Protein AF-A0A1H2G6F0-F1 (afdb_monomer)

Structure (mmCIF, N/CA/C/O backbone):
data_AF-A0A1H2G6F0-F1
#
_entry.id   AF-A0A1H2G6F0-F1
#
loop_
_atom_site.group_PDB
_atom_site.id
_atom_site.type_symbol
_atom_site.label_atom_id
_atom_site.label_alt_id
_atom_site.label_comp_id
_atom_site.label_asym_id
_atom_site.label_entity_id
_atom_site.label_seq_id
_atom_site.pdbx_PDB_ins_code
_atom_site.Cartn_x
_atom_site.Cartn_y
_atom_site.Cartn_z
_atom_site.occupancy
_atom_site.B_iso_or_equiv
_atom_site.auth_seq_id
_atom_site.auth_comp_id
_atom_site.auth_asym_id
_atom_site.auth_atom_id
_atom_site.pdbx_PDB_model_num
ATOM 1 N N . MET A 1 1 ? 25.121 11.608 18.431 1.00 35.06 1 MET A N 1
ATOM 2 C CA . MET A 1 1 ? 23.995 10.653 18.535 1.00 35.06 1 MET A CA 1
ATOM 3 C C . MET A 1 1 ? 23.818 9.999 17.176 1.00 35.06 1 MET A C 1
ATOM 5 O O . MET A 1 1 ? 23.494 10.704 16.233 1.00 35.06 1 MET A O 1
ATOM 9 N N . GLN A 1 2 ? 24.110 8.703 17.041 1.00 27.19 2 GLN A N 1
ATOM 10 C CA . GLN A 1 2 ? 23.873 7.972 15.791 1.00 27.19 2 GLN A CA 1
ATOM 11 C C . GLN A 1 2 ? 22.362 7.845 15.569 1.00 27.19 2 GLN A C 1
ATOM 13 O O . GLN A 1 2 ? 21.655 7.335 16.440 1.00 27.19 2 GLN A O 1
ATOM 18 N N . ALA A 1 3 ? 21.865 8.319 14.425 1.00 31.25 3 ALA A N 1
ATOM 19 C CA . ALA A 1 3 ? 20.511 8.020 13.985 1.00 31.25 3 ALA A CA 1
ATOM 20 C C . ALA A 1 3 ? 20.411 6.499 13.808 1.00 31.25 3 ALA A C 1
ATOM 22 O O . ALA A 1 3 ? 21.069 5.921 12.946 1.00 31.25 3 ALA A O 1
ATOM 23 N N . ARG A 1 4 ? 19.646 5.829 14.676 1.00 31.28 4 ARG A N 1
ATOM 24 C CA . ARG A 1 4 ? 19.322 4.414 14.494 1.00 31.28 4 ARG A CA 1
ATOM 25 C C . ARG A 1 4 ? 18.505 4.302 13.215 1.00 31.28 4 ARG A C 1
ATOM 27 O O . ARG A 1 4 ? 17.355 4.731 13.183 1.00 31.28 4 ARG A O 1
ATOM 34 N N . SER A 1 5 ? 19.099 3.724 12.180 1.00 39.59 5 SER A N 1
ATOM 35 C CA . SER A 1 5 ? 18.383 3.332 10.977 1.00 39.59 5 SER A CA 1
ATOM 36 C C . SER A 1 5 ? 17.391 2.217 11.337 1.00 39.59 5 SER A C 1
ATOM 38 O O . SER A 1 5 ? 17.772 1.053 11.428 1.00 39.59 5 SER A O 1
ATOM 40 N N . ILE A 1 6 ? 16.128 2.562 11.602 1.00 47.69 6 ILE A N 1
ATOM 41 C CA . ILE A 1 6 ? 15.052 1.587 11.830 1.00 47.69 6 ILE A CA 1
ATOM 42 C C . ILE A 1 6 ? 14.621 1.010 10.475 1.00 47.69 6 ILE A C 1
ATOM 44 O O . ILE A 1 6 ? 13.822 1.622 9.774 1.00 47.69 6 ILE A O 1
ATOM 48 N N . ASN A 1 7 ? 15.150 -0.158 10.101 1.00 63.41 7 ASN A N 1
ATOM 49 C CA . ASN A 1 7 ? 14.624 -0.935 8.973 1.00 63.41 7 ASN A CA 1
ATOM 50 C C . ASN A 1 7 ? 13.114 -1.162 9.173 1.00 63.41 7 ASN A C 1
ATOM 52 O O . ASN A 1 7 ? 12.700 -1.686 10.209 1.00 63.41 7 ASN A O 1
ATOM 56 N N . ILE A 1 8 ? 12.287 -0.771 8.201 1.00 73.62 8 ILE A N 1
ATOM 57 C CA . ILE A 1 8 ? 10.839 -1.006 8.262 1.00 73.62 8 ILE A CA 1
ATOM 58 C C . ILE A 1 8 ? 10.556 -2.468 7.898 1.00 73.62 8 ILE A C 1
ATOM 60 O O . ILE A 1 8 ? 10.416 -2.808 6.733 1.00 73.62 8 ILE A O 1
ATOM 64 N N . GLU A 1 9 ? 10.454 -3.357 8.880 1.00 88.25 9 GLU A N 1
ATOM 65 C CA . GLU A 1 9 ? 10.063 -4.752 8.633 1.00 88.25 9 GLU A CA 1
ATOM 66 C C . GLU A 1 9 ? 8.549 -4.874 8.412 1.00 88.25 9 GLU A C 1
ATOM 68 O O . GLU A 1 9 ? 7.756 -4.271 9.134 1.00 88.25 9 GLU A O 1
ATOM 73 N N . THR A 1 10 ? 8.128 -5.692 7.447 1.00 91.50 10 THR A N 1
ATOM 74 C CA . THR A 1 10 ? 6.713 -5.948 7.123 1.00 91.50 10 THR A CA 1
ATOM 75 C C . THR A 1 10 ? 6.392 -7.439 7.151 1.00 91.50 10 THR A C 1
ATOM 77 O O . THR A 1 10 ? 7.281 -8.282 7.032 1.00 91.50 10 THR A O 1
ATOM 80 N N . ILE A 1 11 ? 5.113 -7.766 7.357 1.00 94.12 11 ILE A N 1
ATOM 81 C CA . ILE A 1 11 ? 4.584 -9.132 7.357 1.00 94.12 11 ILE A CA 1
ATOM 82 C C . ILE A 1 11 ? 3.406 -9.212 6.365 1.00 94.12 11 ILE A C 1
ATOM 84 O O . ILE A 1 11 ? 2.379 -8.564 6.614 1.00 94.12 11 ILE A O 1
ATOM 88 N N . PRO A 1 12 ? 3.517 -10.007 5.279 1.00 94.19 12 PRO A N 1
ATOM 89 C CA . PRO A 1 12 ? 4.744 -10.653 4.786 1.00 94.19 12 PRO A CA 1
ATOM 90 C C . PRO A 1 12 ? 5.818 -9.614 4.397 1.00 94.19 12 PRO A C 1
ATOM 92 O O . PRO A 1 12 ? 5.503 -8.419 4.358 1.00 94.19 12 PRO A O 1
ATOM 95 N N . PRO A 1 13 ? 7.070 -10.038 4.126 1.00 90.25 13 PRO A N 1
ATOM 96 C CA . PRO A 1 13 ? 8.124 -9.139 3.667 1.00 90.25 13 PRO A CA 1
ATOM 97 C C . PRO A 1 13 ? 7.675 -8.267 2.491 1.00 90.25 13 PRO A C 1
ATOM 99 O O . PRO A 1 13 ? 6.971 -8.722 1.588 1.00 90.25 13 PRO A O 1
ATOM 102 N N . PHE A 1 14 ? 8.107 -7.006 2.484 1.00 86.88 14 PHE A N 1
ATOM 103 C CA . PHE A 1 14 ? 7.670 -5.988 1.5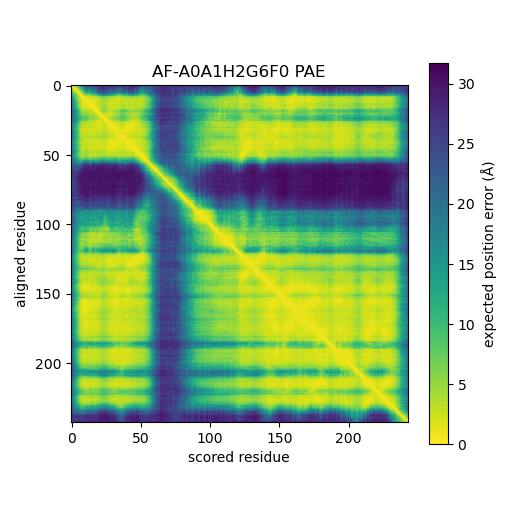25 1.00 86.88 14 PHE A CA 1
ATOM 104 C C . PHE A 1 14 ? 7.839 -6.450 0.072 1.00 86.88 14 PHE A C 1
ATOM 106 O O . PHE A 1 14 ? 6.943 -6.276 -0.751 1.00 86.88 14 PHE A O 1
ATOM 113 N N . THR A 1 15 ? 8.960 -7.105 -0.225 1.00 83.56 15 THR A N 1
ATOM 114 C CA . THR A 1 15 ? 9.312 -7.624 -1.552 1.00 83.56 15 THR A CA 1
ATOM 115 C C . THR A 1 15 ? 8.381 -8.737 -2.045 1.00 83.56 15 THR A C 1
ATOM 117 O O . THR A 1 15 ? 8.193 -8.900 -3.257 1.00 83.56 15 THR A O 1
ATOM 120 N N . GLU A 1 16 ? 7.743 -9.460 -1.126 1.00 86.88 16 GLU A N 1
ATOM 121 C CA . GLU A 1 16 ? 6.757 -10.506 -1.409 1.00 86.88 16 GLU A CA 1
ATOM 122 C C . GLU A 1 16 ? 5.328 -9.960 -1.468 1.00 86.88 16 GLU A C 1
ATOM 124 O O . GLU A 1 16 ? 4.521 -10.436 -2.263 1.00 86.88 16 GLU A O 1
ATOM 129 N N . ALA A 1 17 ? 5.024 -8.952 -0.647 1.00 89.19 17 ALA A N 1
ATOM 130 C CA . ALA A 1 17 ? 3.687 -8.380 -0.504 1.00 89.19 17 ALA A CA 1
ATOM 131 C C . ALA A 1 17 ? 3.205 -7.621 -1.746 1.00 89.19 17 ALA A C 1
ATOM 133 O O . ALA A 1 17 ? 2.004 -7.457 -1.965 1.00 89.19 17 ALA A O 1
ATOM 134 N N . LEU A 1 18 ? 4.144 -7.092 -2.526 1.00 85.12 18 LEU A N 1
ATOM 135 C CA . LEU A 1 18 ? 3.834 -6.181 -3.611 1.00 85.12 18 LEU A CA 1
ATOM 136 C C . LEU A 1 18 ? 3.254 -6.898 -4.849 1.00 85.12 18 LEU A C 1
ATOM 138 O O . LEU A 1 18 ? 3.706 -7.987 -5.222 1.00 85.12 18 LEU A O 1
ATOM 142 N N . PRO A 1 19 ? 2.273 -6.278 -5.529 1.00 83.00 19 PRO A N 1
ATOM 143 C CA . PRO A 1 19 ? 1.488 -6.931 -6.567 1.00 83.00 19 PRO A CA 1
ATOM 144 C C . PRO A 1 19 ? 2.159 -6.799 -7.939 1.00 83.00 19 PRO A C 1
ATOM 146 O O . PRO A 1 19 ? 1.723 -6.003 -8.764 1.00 83.00 19 PRO A O 1
ATOM 149 N N . TRP A 1 20 ? 3.231 -7.543 -8.189 1.00 85.50 20 TRP A N 1
ATOM 150 C CA . TRP A 1 20 ? 4.026 -7.413 -9.415 1.00 85.50 20 TRP A CA 1
ATOM 151 C C . TRP A 1 20 ? 3.743 -8.497 -10.459 1.00 85.50 20 TRP A C 1
ATOM 153 O O . TRP A 1 20 ? 3.404 -9.627 -10.110 1.00 85.50 20 TRP A O 1
ATOM 163 N N . ALA A 1 21 ? 3.982 -8.173 -11.730 1.00 86.75 21 ALA A N 1
ATOM 164 C CA . ALA A 1 21 ? 4.051 -9.128 -12.832 1.00 86.75 21 ALA A CA 1
ATOM 165 C C . ALA A 1 21 ? 5.199 -8.807 -13.795 1.00 86.75 21 ALA A C 1
ATOM 167 O O . ALA A 1 21 ? 5.512 -7.638 -14.038 1.00 86.75 21 ALA A O 1
ATOM 168 N N . ASP A 1 22 ? 5.788 -9.862 -14.357 1.00 84.88 22 ASP A N 1
ATOM 169 C CA . ASP A 1 22 ? 6.771 -9.762 -15.432 1.00 84.88 22 ASP A CA 1
ATOM 170 C C . ASP A 1 22 ? 6.099 -9.419 -16.757 1.00 84.88 22 ASP A C 1
ATOM 172 O O . ASP A 1 22 ? 5.075 -9.998 -17.122 1.00 84.88 22 ASP A O 1
ATOM 176 N N . THR A 1 23 ? 6.703 -8.490 -17.493 1.00 80.12 23 THR A N 1
ATOM 177 C CA . THR A 1 23 ? 6.317 -8.143 -18.862 1.00 80.12 23 THR A CA 1
ATOM 178 C C . THR A 1 23 ? 7.556 -7.873 -19.708 1.00 80.12 23 THR A C 1
ATOM 180 O O . THR A 1 23 ? 8.633 -7.621 -19.171 1.00 80.12 23 THR A O 1
ATOM 183 N N . GLU A 1 24 ? 7.403 -7.853 -21.033 1.00 76.44 24 GLU A N 1
ATOM 184 C CA . GLU A 1 24 ? 8.487 -7.486 -21.961 1.00 76.44 24 GLU A CA 1
ATOM 185 C C . GLU A 1 24 ? 9.050 -6.072 -21.698 1.00 76.44 24 GLU A C 1
ATOM 187 O O . GLU A 1 24 ? 10.209 -5.794 -21.986 1.00 76.44 24 GLU A O 1
ATOM 192 N N . GLU A 1 25 ? 8.250 -5.184 -21.099 1.00 75.31 25 GLU A N 1
ATOM 193 C CA . GLU A 1 25 ? 8.611 -3.791 -20.785 1.00 75.31 25 GLU A CA 1
ATOM 194 C C . GLU A 1 25 ? 9.221 -3.618 -19.372 1.00 75.31 25 GLU A C 1
ATOM 196 O O . GLU A 1 25 ? 9.535 -2.493 -18.946 1.00 75.31 25 GLU A O 1
ATOM 201 N N . GLY A 1 26 ? 9.374 -4.727 -18.637 1.00 80.69 26 GLY A N 1
ATOM 202 C CA . GLY A 1 26 ? 9.866 -4.799 -17.262 1.00 80.69 26 GLY A CA 1
ATOM 203 C C . GLY A 1 26 ? 8.790 -5.220 -16.256 1.00 80.69 26 GLY A C 1
ATOM 204 O O . GLY A 1 26 ? 7.838 -5.929 -16.585 1.00 80.69 26 GLY A O 1
ATOM 205 N N . VAL A 1 27 ? 8.935 -4.775 -15.007 1.00 86.75 27 VAL A N 1
ATOM 206 C CA . VAL A 1 27 ? 8.033 -5.138 -13.904 1.00 86.75 27 VAL A CA 1
ATOM 207 C C . VAL A 1 27 ? 6.828 -4.195 -13.868 1.00 86.75 27 VAL A C 1
ATOM 209 O O . VAL A 1 27 ? 6.996 -2.979 -13.739 1.00 86.75 27 VAL A O 1
ATOM 212 N N . LYS A 1 28 ? 5.610 -4.746 -13.951 1.00 92.81 28 LYS A N 1
ATOM 213 C CA . LYS A 1 28 ? 4.349 -3.989 -13.852 1.00 92.81 28 LYS A CA 1
ATOM 214 C C . LYS A 1 28 ? 3.594 -4.259 -12.558 1.00 92.81 28 LYS A C 1
ATOM 216 O O . LYS A 1 28 ? 3.703 -5.336 -11.977 1.00 92.81 28 LYS A O 1
ATOM 221 N N . THR A 1 29 ? 2.777 -3.297 -12.135 1.00 93.12 29 THR A N 1
ATOM 222 C CA . THR A 1 29 ? 1.771 -3.505 -11.086 1.00 93.12 29 THR A CA 1
ATOM 223 C C . THR A 1 29 ? 0.562 -4.274 -11.611 1.00 93.12 29 THR A C 1
ATOM 225 O O . THR A 1 29 ? -0.008 -3.931 -12.644 1.00 93.12 29 THR A O 1
ATOM 228 N N . LEU A 1 30 ? 0.111 -5.277 -10.863 1.00 92.81 30 LEU A N 1
ATOM 229 C CA . LEU A 1 30 ? -1.149 -5.989 -11.088 1.00 92.81 30 LEU A CA 1
ATOM 230 C C . LEU A 1 30 ? -2.353 -5.209 -10.553 1.00 92.81 30 LEU A C 1
ATOM 232 O O . LEU A 1 30 ? -3.425 -5.235 -11.148 1.00 92.81 30 LEU A O 1
ATOM 236 N N . TYR A 1 31 ? -2.168 -4.505 -9.436 1.00 94.06 31 TYR A N 1
ATOM 237 C CA . TYR A 1 31 ? -3.217 -3.771 -8.734 1.00 94.06 31 TYR A CA 1
ATOM 238 C C . TYR A 1 31 ? -2.753 -2.355 -8.415 1.00 94.06 31 TYR A C 1
ATOM 240 O O . TYR A 1 31 ? -1.554 -2.109 -8.256 1.00 94.06 31 TYR A O 1
ATOM 248 N N . SER A 1 32 ? -3.709 -1.438 -8.268 1.00 94.94 32 SER A N 1
ATOM 249 C CA . SER A 1 32 ? -3.415 -0.123 -7.709 1.00 94.94 32 SER A CA 1
ATOM 250 C C . SER A 1 32 ? -3.021 -0.286 -6.245 1.00 94.94 32 SER A C 1
ATOM 252 O O . SER A 1 32 ? -3.715 -0.985 -5.508 1.00 94.94 32 SER A O 1
ATOM 254 N N . PHE A 1 33 ? -1.941 0.351 -5.796 1.00 95.25 33 PHE A N 1
ATOM 255 C CA . PHE A 1 33 ? -1.514 0.277 -4.396 1.00 95.25 33 PHE A CA 1
ATOM 256 C C . PHE A 1 33 ? -1.114 1.638 -3.833 1.00 95.25 33 PHE A C 1
ATOM 258 O O . PHE A 1 33 ? -0.729 2.551 -4.562 1.00 95.25 33 PHE A O 1
ATOM 265 N N . ALA A 1 34 ? -1.247 1.795 -2.522 1.00 94.69 34 ALA A N 1
ATOM 266 C CA . ALA A 1 34 ? -0.974 3.038 -1.823 1.00 94.69 34 ALA A CA 1
ATOM 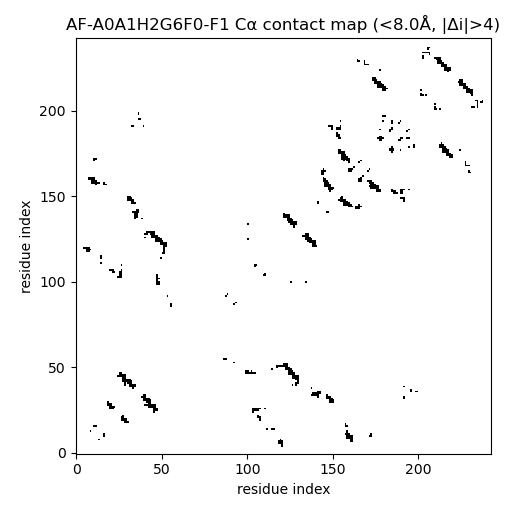267 C C . ALA A 1 34 ? 0.521 3.209 -1.540 1.00 94.69 34 ALA A C 1
ATOM 269 O O . ALA A 1 34 ? 1.147 2.335 -0.940 1.00 94.69 34 ALA A O 1
ATOM 270 N N . LEU A 1 35 ? 1.067 4.372 -1.897 1.00 91.25 35 LEU A N 1
ATOM 271 C CA . LEU A 1 35 ? 2.386 4.813 -1.434 1.00 91.25 35 LEU A CA 1
ATOM 272 C C . LEU A 1 35 ? 2.265 5.614 -0.144 1.00 91.25 35 LEU A C 1
ATOM 274 O O . LEU A 1 35 ? 3.054 5.452 0.786 1.00 91.25 35 LEU A O 1
ATOM 278 N N . SER A 1 36 ? 1.240 6.457 -0.077 1.00 90.56 36 SER A N 1
ATOM 279 C CA . SER A 1 36 ? 0.912 7.297 1.066 1.00 90.56 36 SER A CA 1
ATOM 280 C C . SER A 1 36 ? -0.606 7.433 1.186 1.00 90.56 36 SER A C 1
ATOM 282 O O . SER A 1 36 ? -1.358 6.857 0.400 1.00 90.56 36 SER A O 1
ATOM 284 N N . SER A 1 37 ? -1.071 8.235 2.145 1.00 88.56 37 SER A N 1
ATOM 285 C CA . SER A 1 37 ? -2.489 8.585 2.248 1.00 88.56 37 SER A CA 1
ATOM 286 C C . SER A 1 37 ? -2.980 9.511 1.133 1.00 88.56 37 SER A C 1
ATOM 288 O O . SER A 1 37 ? -4.170 9.784 1.063 1.00 88.56 37 SER A O 1
ATOM 290 N N . THR A 1 38 ? -2.095 10.030 0.281 1.00 89.19 38 THR A N 1
ATOM 291 C CA . THR A 1 38 ? -2.422 10.983 -0.794 1.00 89.19 38 THR A CA 1
ATOM 292 C C . THR A 1 38 ? -1.988 10.500 -2.175 1.00 89.19 38 THR A C 1
ATOM 294 O O . THR A 1 38 ? -2.360 11.105 -3.179 1.00 89.19 38 THR A O 1
ATOM 297 N N . ARG A 1 39 ? -1.184 9.434 -2.246 1.00 92.50 39 ARG A N 1
ATOM 298 C CA . ARG A 1 39 ? -0.573 8.938 -3.480 1.00 92.50 39 ARG A CA 1
ATOM 299 C C . ARG A 1 39 ? -0.779 7.442 -3.639 1.00 92.50 39 ARG A C 1
ATOM 301 O O . ARG A 1 39 ? -0.529 6.661 -2.720 1.00 92.50 39 ARG A O 1
ATOM 308 N N . THR A 1 40 ? -1.161 7.056 -4.848 1.00 94.00 40 THR A N 1
ATOM 309 C CA . THR A 1 40 ? -1.323 5.670 -5.281 1.00 94.00 40 THR A CA 1
ATOM 310 C C . THR A 1 40 ? -0.499 5.431 -6.542 1.00 94.00 40 THR A C 1
ATOM 312 O O . THR A 1 40 ? -0.339 6.333 -7.362 1.00 94.00 40 THR A O 1
ATOM 315 N N . VAL A 1 41 ? 0.028 4.217 -6.697 1.00 94.12 41 VAL A N 1
ATOM 316 C CA . VAL A 1 41 ? 0.526 3.719 -7.983 1.00 94.12 41 VAL A CA 1
ATOM 317 C C . VAL A 1 41 ? -0.643 3.025 -8.674 1.00 94.12 41 VAL A C 1
ATOM 319 O O . VAL A 1 41 ? -1.165 2.067 -8.102 1.00 94.12 41 VAL A O 1
ATOM 322 N N . PRO A 1 42 ? -1.072 3.463 -9.869 1.00 95.19 42 PRO A N 1
ATOM 323 C CA . PRO A 1 42 ? -2.139 2.797 -10.613 1.00 95.19 42 PRO A CA 1
ATOM 324 C C . PRO A 1 42 ? -1.769 1.367 -11.028 1.00 95.19 42 PRO A C 1
ATOM 326 O O . PRO A 1 42 ? -0.594 1.069 -11.266 1.00 95.19 42 PRO A O 1
ATOM 329 N N . ALA A 1 43 ? -2.765 0.493 -11.186 1.00 94.62 43 ALA A N 1
ATOM 330 C CA . ALA A 1 43 ? -2.590 -0.803 -11.844 1.00 94.62 43 ALA A CA 1
ATOM 331 C C . ALA A 1 43 ? -2.013 -0.639 -13.266 1.00 94.62 43 ALA A C 1
ATOM 333 O O . ALA A 1 43 ? -2.335 0.320 -13.966 1.00 94.62 43 ALA A O 1
ATOM 334 N N . GLY A 1 44 ? -1.158 -1.567 -13.697 1.00 94.31 44 GLY A N 1
ATOM 335 C CA . GLY A 1 44 ? -0.477 -1.535 -14.994 1.00 94.31 44 GLY A CA 1
ATOM 336 C C . GLY A 1 44 ? 0.711 -0.570 -15.086 1.00 94.31 44 GLY A C 1
ATOM 337 O O . GLY A 1 44 ? 1.311 -0.457 -16.155 1.00 94.31 44 GLY A O 1
ATOM 338 N N . SER A 1 45 ? 1.066 0.122 -14.001 1.00 94.25 45 SER A N 1
ATOM 339 C CA . SER A 1 45 ? 2.238 1.002 -13.962 1.00 94.25 45 SER A CA 1
ATOM 340 C C . SER A 1 45 ? 3.524 0.198 -14.091 1.00 94.25 45 SER A C 1
ATOM 342 O O . SER A 1 45 ? 3.653 -0.859 -13.476 1.00 94.25 45 SER A O 1
ATOM 344 N N . ILE A 1 46 ? 4.497 0.723 -14.832 1.00 91.12 46 ILE A N 1
ATOM 345 C CA . ILE A 1 46 ? 5.827 0.120 -14.947 1.00 91.12 46 ILE A CA 1
ATOM 346 C C . ILE A 1 46 ? 6.722 0.676 -13.845 1.00 91.12 46 ILE A C 1
ATOM 348 O O . ILE A 1 46 ? 6.929 1.889 -13.770 1.00 91.12 46 ILE A O 1
ATOM 352 N N . VAL A 1 47 ? 7.276 -0.198 -13.008 1.00 88.94 47 VAL A N 1
ATOM 353 C CA . VAL A 1 47 ? 8.181 0.193 -11.923 1.00 88.94 47 VAL A CA 1
ATOM 354 C C . VAL A 1 47 ? 9.629 0.102 -12.384 1.00 88.94 47 VAL A C 1
ATOM 356 O O . VAL A 1 47 ? 10.071 -0.916 -12.916 1.00 88.94 47 VAL A O 1
ATOM 359 N N . ARG A 1 48 ? 10.371 1.196 -12.191 1.00 85.38 48 ARG A N 1
ATOM 360 C CA . ARG A 1 48 ? 11.761 1.336 -12.640 1.00 85.38 48 ARG A CA 1
ATOM 361 C C . ARG A 1 48 ? 12.754 1.075 -11.536 1.00 85.38 48 ARG A C 1
ATOM 363 O O . ARG A 1 48 ? 13.735 0.391 -11.770 1.00 85.38 48 ARG A O 1
ATOM 370 N N . ILE A 1 49 ? 12.527 1.597 -10.340 1.00 82.75 49 ILE A N 1
ATOM 371 C CA . ILE A 1 49 ? 13.445 1.398 -9.222 1.00 82.75 49 ILE A CA 1
ATOM 372 C C . ILE A 1 49 ? 12.728 1.695 -7.906 1.00 82.75 49 ILE A C 1
ATOM 374 O O . ILE A 1 49 ? 11.826 2.535 -7.865 1.00 82.75 49 ILE A O 1
ATOM 378 N N . PHE A 1 50 ? 13.169 1.051 -6.830 1.00 82.00 50 PHE A N 1
ATOM 379 C CA . PHE A 1 50 ? 13.065 1.654 -5.510 1.00 82.00 50 PHE A CA 1
ATOM 380 C C . PHE A 1 50 ? 14.447 2.051 -5.028 1.00 82.00 50 PHE A C 1
ATOM 382 O O . PHE A 1 50 ? 15.422 1.352 -5.289 1.00 82.00 50 PHE A O 1
ATOM 389 N N . TYR A 1 51 ? 14.531 3.166 -4.326 1.00 79.50 51 TYR A N 1
ATOM 390 C CA . TYR A 1 51 ? 15.795 3.671 -3.825 1.00 79.50 51 TYR A CA 1
ATOM 391 C C . TYR A 1 51 ? 15.570 4.463 -2.545 1.00 79.50 51 TYR A C 1
ATOM 393 O O . TYR A 1 51 ? 14.476 4.957 -2.284 1.00 79.50 51 TYR A O 1
ATOM 401 N N . VAL A 1 52 ? 16.623 4.598 -1.751 1.00 75.75 52 VAL A N 1
ATOM 402 C CA . VAL A 1 52 ? 16.678 5.593 -0.680 1.00 75.75 52 VAL A CA 1
ATOM 403 C C . VAL A 1 52 ? 17.377 6.805 -1.253 1.00 75.75 52 VAL A C 1
ATOM 405 O O . VAL A 1 52 ? 18.412 6.661 -1.909 1.00 75.75 52 VAL A O 1
ATOM 408 N N . LYS A 1 53 ? 16.823 7.999 -1.033 1.00 69.62 53 LYS A N 1
ATOM 409 C CA . LYS A 1 53 ? 17.483 9.216 -1.498 1.00 69.62 53 LYS A CA 1
ATOM 410 C C . LYS A 1 53 ? 18.873 9.289 -0.847 1.00 69.62 53 LYS A C 1
ATOM 412 O O . LYS A 1 53 ? 18.945 9.287 0.383 1.00 69.62 53 LYS A O 1
ATOM 417 N N . PRO A 1 54 ? 19.967 9.344 -1.629 1.00 61.69 54 PRO A N 1
ATOM 418 C CA . PRO A 1 54 ? 21.290 9.447 -1.045 1.00 61.69 54 PRO A CA 1
ATOM 419 C C . PRO A 1 54 ? 21.359 10.733 -0.224 1.00 61.69 54 PRO A C 1
ATOM 421 O O . PRO A 1 54 ? 21.096 11.825 -0.731 1.00 61.69 54 PRO A O 1
ATOM 424 N N . VAL A 1 55 ? 21.680 10.593 1.061 1.00 57.59 55 VAL A N 1
ATOM 425 C CA . VAL A 1 55 ? 22.126 11.719 1.874 1.00 57.59 55 VAL A CA 1
ATOM 426 C C . VAL A 1 55 ? 23.603 11.865 1.541 1.00 57.59 55 VAL A C 1
ATOM 428 O O . VAL A 1 55 ? 24.357 10.929 1.811 1.00 57.59 55 VAL A O 1
ATOM 431 N N . PRO A 1 56 ? 24.033 12.956 0.895 1.00 52.72 56 PRO A N 1
ATOM 432 C CA . PRO A 1 56 ? 25.444 13.126 0.606 1.00 52.72 56 PRO A CA 1
ATOM 433 C C . PRO A 1 56 ? 26.211 13.125 1.922 1.00 52.72 56 PRO A C 1
ATOM 435 O O . PRO A 1 56 ? 25.940 13.909 2.833 1.00 52.72 56 PRO A O 1
ATOM 438 N N . THR A 1 57 ? 27.147 12.189 2.014 1.00 46.88 57 THR A N 1
ATOM 439 C CA . THR A 1 57 ? 28.187 12.169 3.032 1.00 46.88 57 THR A CA 1
ATOM 440 C C . THR A 1 57 ? 28.871 13.527 2.992 1.00 46.88 57 THR A C 1
ATOM 442 O O . THR A 1 57 ? 29.188 13.993 1.898 1.00 46.88 57 THR A O 1
ATOM 445 N N . GLU A 1 58 ? 29.019 14.171 4.153 1.00 42.53 58 GLU A N 1
ATOM 446 C CA . GLU A 1 58 ? 29.602 15.506 4.315 1.00 42.53 58 GLU A CA 1
ATOM 447 C C . GLU A 1 58 ? 30.674 15.779 3.253 1.00 42.53 58 GLU A C 1
ATOM 449 O O . GLU A 1 58 ? 31.742 15.162 3.250 1.00 42.53 58 GLU A O 1
ATOM 454 N N . ALA A 1 59 ? 30.376 16.687 2.317 1.00 38.94 59 ALA A N 1
ATOM 455 C CA . ALA A 1 59 ? 31.413 17.241 1.465 1.00 38.94 59 ALA A CA 1
ATOM 456 C C . ALA A 1 59 ? 32.513 17.769 2.399 1.00 38.94 59 ALA A C 1
ATOM 458 O O . ALA A 1 59 ? 32.168 18.397 3.405 1.00 38.94 59 ALA A O 1
ATOM 459 N N . PRO A 1 60 ? 33.810 17.530 2.127 1.00 35.28 60 PRO A N 1
ATOM 460 C CA . PRO A 1 60 ? 34.862 18.080 2.961 1.00 35.28 60 PRO A CA 1
ATOM 461 C C . PRO A 1 60 ? 34.699 19.596 2.957 1.00 35.28 60 PRO A C 1
ATOM 463 O O . PRO A 1 60 ? 34.969 20.265 1.956 1.00 35.28 60 PRO A O 1
ATOM 466 N N . VAL A 1 61 ? 34.205 20.136 4.072 1.00 37.16 61 VAL A N 1
ATOM 467 C CA . VAL A 1 61 ? 34.186 21.569 4.315 1.00 37.16 61 VAL A CA 1
ATOM 468 C C . VAL A 1 61 ? 35.643 21.990 4.211 1.00 37.16 61 VAL A C 1
ATOM 470 O O . VAL A 1 61 ? 36.468 21.626 5.047 1.00 37.16 61 VAL A O 1
ATOM 473 N N . ARG A 1 62 ? 35.997 22.715 3.147 1.00 38.19 62 ARG A N 1
ATOM 474 C CA . ARG A 1 62 ? 37.262 23.444 3.103 1.00 38.19 62 ARG A CA 1
ATOM 475 C C . ARG A 1 62 ? 37.165 24.519 4.178 1.00 38.19 62 ARG A C 1
ATOM 477 O O . ARG A 1 62 ? 36.662 25.608 3.922 1.00 38.19 62 ARG A O 1
ATOM 484 N N . ILE A 1 63 ? 37.600 24.188 5.391 1.00 34.53 63 ILE A N 1
ATOM 485 C CA . ILE A 1 63 ? 37.754 25.141 6.486 1.00 34.53 63 ILE A CA 1
ATOM 486 C C . ILE A 1 63 ? 38.963 26.016 6.135 1.00 34.53 63 ILE A C 1
ATOM 488 O O . ILE A 1 63 ? 40.095 25.738 6.515 1.00 34.53 63 ILE A O 1
ATOM 492 N N . MET A 1 64 ? 38.726 27.055 5.338 1.00 37.75 64 MET A N 1
ATOM 493 C CA . MET A 1 64 ? 39.554 28.255 5.337 1.00 37.75 64 MET A CA 1
ATOM 494 C C . MET A 1 64 ? 38.770 29.323 6.094 1.00 37.75 64 MET A C 1
ATOM 496 O O . MET A 1 64 ? 37.883 29.960 5.537 1.00 37.75 64 MET A O 1
ATOM 500 N N . GLY A 1 65 ? 39.074 29.477 7.378 1.00 34.47 65 GLY A N 1
ATOM 501 C CA . GLY A 1 65 ? 38.496 30.512 8.230 1.00 34.47 65 GLY A CA 1
ATOM 502 C C . GLY A 1 65 ? 38.877 30.266 9.683 1.00 34.47 65 GLY A C 1
ATOM 503 O O . GLY A 1 65 ? 38.574 29.209 10.222 1.00 34.47 65 GLY A O 1
ATOM 504 N N . SER A 1 66 ? 39.607 31.212 10.267 1.00 43.19 66 SER A N 1
ATOM 505 C CA . SER A 1 66 ? 40.173 31.183 11.617 1.00 43.19 66 SER A CA 1
ATOM 506 C C . SER A 1 66 ? 39.126 30.966 12.718 1.00 43.19 66 SER A C 1
ATOM 508 O O . SER A 1 66 ? 37.980 31.405 12.613 1.00 43.19 66 SER A O 1
ATOM 510 N N . ASP A 1 67 ? 39.558 30.320 13.806 1.00 43.75 67 ASP A N 1
ATOM 511 C CA . ASP A 1 67 ? 38.742 29.892 14.953 1.00 43.75 67 ASP A CA 1
ATOM 512 C C . ASP A 1 67 ? 37.942 31.009 15.660 1.00 43.75 67 ASP A C 1
ATOM 514 O O . ASP A 1 67 ? 37.007 30.712 16.401 1.00 43.75 67 ASP A O 1
ATOM 518 N N . GLU A 1 68 ? 38.212 32.287 15.389 1.00 41.78 68 GLU A N 1
ATOM 519 C CA . GLU A 1 68 ? 37.508 33.422 16.008 1.00 41.78 68 GLU A CA 1
ATOM 520 C C . GLU A 1 68 ? 36.068 33.635 15.505 1.00 41.78 68 GLU A C 1
ATOM 522 O O . GLU A 1 68 ? 35.271 34.279 16.184 1.00 41.78 68 GLU A O 1
ATOM 527 N N . GLN A 1 69 ? 35.677 33.074 14.355 1.00 42.22 69 GLN A N 1
ATOM 528 C CA . GLN A 1 69 ? 34.307 33.234 13.833 1.00 42.22 69 GLN A CA 1
ATOM 529 C C . GLN A 1 69 ? 33.315 32.166 14.337 1.00 42.22 69 GLN A C 1
ATOM 531 O O . GLN A 1 69 ? 32.114 32.274 14.081 1.00 42.22 69 GLN A O 1
ATOM 536 N N . ARG A 1 70 ? 33.779 31.147 15.079 1.00 44.19 70 ARG A N 1
ATOM 537 C CA . ARG A 1 70 ? 32.938 30.022 15.542 1.00 44.19 70 ARG A CA 1
ATOM 538 C C . ARG A 1 70 ? 31.998 30.376 16.691 1.00 44.19 70 ARG A C 1
ATOM 540 O O . ARG A 1 70 ? 30.941 29.759 16.806 1.00 44.19 70 ARG A O 1
ATOM 547 N N . GLU A 1 71 ? 32.334 31.358 17.521 1.00 40.62 71 GLU A N 1
ATOM 548 C CA . GLU A 1 71 ? 31.553 31.638 18.736 1.00 40.62 71 GLU A CA 1
ATOM 549 C C . GLU A 1 71 ? 30.328 32.535 18.503 1.00 40.62 71 GLU A C 1
ATOM 551 O O . GLU A 1 71 ? 29.396 32.520 19.304 1.00 40.62 71 GLU A O 1
ATOM 556 N N . GLN A 1 72 ? 30.247 33.248 17.376 1.00 39.50 72 GLN A N 1
ATOM 557 C CA . GLN A 1 72 ? 29.113 34.145 17.101 1.00 39.50 72 GLN A CA 1
ATOM 558 C C . GLN A 1 72 ? 27.950 33.478 16.343 1.00 39.50 72 GLN A C 1
ATOM 560 O O . GLN A 1 72 ? 26.873 34.062 16.239 1.00 39.50 72 GLN A O 1
ATOM 565 N N . ALA A 1 73 ? 28.118 32.247 15.847 1.00 38.25 73 ALA A N 1
ATOM 566 C CA . ALA A 1 73 ? 27.113 31.575 15.014 1.00 38.25 73 ALA A CA 1
ATOM 567 C C . ALA A 1 73 ? 26.107 30.701 15.792 1.00 38.25 73 ALA A C 1
ATOM 569 O O . ALA A 1 73 ? 25.137 30.220 15.210 1.00 38.25 73 ALA A O 1
ATOM 570 N N . TYR A 1 74 ? 26.287 30.505 17.104 1.00 40.06 74 TYR A N 1
ATOM 571 C CA . TYR A 1 74 ? 25.440 29.597 17.895 1.00 40.06 74 TYR A CA 1
ATOM 572 C C . TYR A 1 74 ? 24.116 30.192 18.386 1.00 40.06 74 TYR A C 1
ATOM 574 O O . TYR A 1 74 ? 23.363 29.520 19.089 1.00 40.06 74 TYR A O 1
ATOM 582 N N . THR A 1 75 ? 23.769 31.414 17.977 1.00 40.22 75 THR A N 1
ATOM 583 C CA . THR A 1 75 ? 22.482 32.009 18.350 1.00 40.22 75 THR A CA 1
ATOM 584 C C . THR A 1 75 ? 21.675 32.357 17.100 1.00 40.22 75 THR A C 1
ATOM 586 O O . THR A 1 75 ? 22.020 33.289 16.382 1.00 40.22 75 THR A O 1
ATOM 589 N N . ARG A 1 76 ? 20.535 31.662 16.932 1.00 37.62 76 ARG A N 1
ATOM 590 C CA . ARG A 1 76 ? 19.409 31.907 15.996 1.00 37.62 76 ARG A CA 1
ATOM 591 C C . ARG A 1 76 ? 19.481 31.211 14.624 1.00 37.62 76 ARG A C 1
ATOM 593 O O . ARG A 1 76 ? 19.906 31.792 13.635 1.00 37.62 76 ARG A O 1
ATOM 600 N N . SER A 1 77 ? 18.899 30.015 14.524 1.00 30.48 77 SER A N 1
ATOM 601 C CA . SER A 1 77 ? 17.730 29.755 13.654 1.00 30.48 77 SER A CA 1
ATOM 602 C C . SER A 1 77 ? 17.385 28.262 13.608 1.00 30.48 77 SER A C 1
ATOM 604 O O . SER A 1 77 ? 18.158 27.423 13.162 1.00 30.48 77 SER A O 1
ATOM 606 N N . SER A 1 78 ? 16.175 27.936 14.054 1.00 38.78 78 SER A N 1
ATOM 607 C CA . SER A 1 78 ? 15.464 26.685 13.791 1.00 38.78 78 SER A CA 1
ATOM 608 C C . SER A 1 78 ? 14.855 26.730 12.384 1.00 38.78 78 SER A C 1
ATOM 610 O O . SER A 1 78 ? 13.644 26.826 12.204 1.00 38.78 78 SER A O 1
ATOM 612 N N . GLY A 1 79 ? 15.714 26.710 11.368 1.00 32.22 79 GLY A N 1
ATOM 613 C CA . GLY A 1 79 ? 15.331 26.580 9.966 1.00 32.22 79 GLY A CA 1
ATOM 614 C C . GLY A 1 79 ? 16.219 25.542 9.296 1.00 32.22 79 GLY A C 1
ATOM 615 O O . GLY A 1 79 ? 17.407 25.464 9.600 1.00 32.22 79 GLY A O 1
ATOM 616 N N . LEU A 1 80 ? 15.646 24.733 8.398 1.00 33.28 80 LEU A N 1
ATOM 617 C CA . LEU A 1 80 ? 16.424 23.895 7.480 1.00 33.28 80 LEU A CA 1
ATOM 618 C C . LEU A 1 80 ? 17.577 24.732 6.889 1.00 33.28 80 LEU A C 1
ATOM 620 O O . LEU A 1 80 ? 17.316 25.860 6.454 1.00 33.28 80 LEU A O 1
ATOM 624 N N . PRO A 1 81 ? 18.824 24.221 6.860 1.00 34.19 81 PRO A N 1
ATOM 625 C CA . PRO A 1 81 ? 19.942 24.945 6.273 1.00 34.19 81 PRO A CA 1
ATOM 626 C C . PRO A 1 81 ? 19.585 25.387 4.852 1.00 34.19 81 PRO A C 1
ATOM 628 O O . PRO A 1 81 ? 19.048 24.595 4.070 1.00 34.19 81 PRO A O 1
ATOM 631 N N . LYS A 1 82 ? 19.910 26.640 4.504 1.00 40.25 82 LYS A N 1
ATOM 632 C CA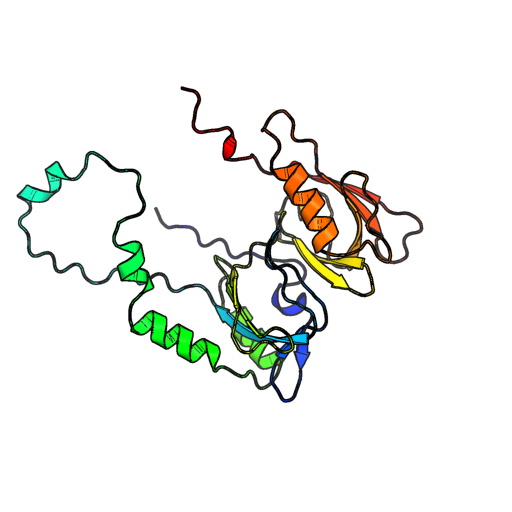 . LYS A 1 82 ? 19.741 27.208 3.148 1.00 40.25 82 LYS A CA 1
ATOM 633 C C . LYS A 1 82 ? 20.408 26.351 2.058 1.00 40.25 82 LYS A C 1
ATOM 635 O O . LYS A 1 82 ? 20.057 26.457 0.885 1.00 40.25 82 LYS A O 1
ATOM 640 N N . ASP A 1 83 ? 21.282 25.441 2.471 1.00 42.28 83 ASP A N 1
ATOM 641 C CA . ASP A 1 83 ? 22.115 24.596 1.629 1.00 42.28 83 ASP A CA 1
ATOM 642 C C . ASP A 1 83 ? 21.474 23.242 1.296 1.00 42.28 83 ASP A C 1
ATOM 644 O O . ASP A 1 83 ? 21.987 22.528 0.442 1.00 42.28 83 ASP A O 1
ATOM 648 N N . ALA A 1 84 ? 20.308 22.894 1.861 1.00 35.06 84 ALA A N 1
ATOM 649 C CA . ALA A 1 84 ? 19.592 21.669 1.484 1.00 35.06 84 ALA A CA 1
ATOM 650 C C . ALA A 1 84 ? 19.344 21.602 -0.038 1.00 35.06 84 ALA A C 1
ATOM 652 O O . ALA A 1 84 ? 19.510 20.558 -0.662 1.00 35.06 84 ALA A O 1
ATOM 653 N N . LYS A 1 85 ? 19.034 22.738 -0.676 1.00 36.16 85 LYS A N 1
ATOM 654 C CA . LYS A 1 85 ? 18.851 22.817 -2.135 1.00 36.16 85 LYS A CA 1
ATOM 655 C C . LYS A 1 85 ? 20.151 22.591 -2.924 1.00 36.16 85 LYS A C 1
ATOM 657 O O . LYS A 1 85 ? 20.097 21.989 -3.988 1.00 36.16 85 LYS A O 1
ATOM 662 N N . ALA A 1 86 ? 21.293 23.039 -2.400 1.00 40.78 86 ALA A N 1
ATOM 663 C CA . ALA A 1 86 ? 22.610 22.860 -3.021 1.00 40.78 86 ALA A CA 1
ATOM 664 C C . ALA A 1 86 ? 23.128 21.419 -2.875 1.00 40.78 86 ALA A C 1
ATOM 666 O O . ALA A 1 86 ? 23.821 20.901 -3.743 1.00 40.78 86 ALA A O 1
ATOM 667 N N . ILE A 1 87 ? 22.739 20.764 -1.786 1.00 38.78 87 ILE A N 1
ATOM 668 C CA . ILE A 1 87 ? 23.135 19.406 -1.424 1.00 38.78 87 ILE A CA 1
ATOM 669 C C . ILE A 1 87 ? 22.319 18.355 -2.205 1.00 38.78 87 ILE A C 1
ATOM 671 O O . ILE A 1 87 ? 22.861 17.342 -2.636 1.00 38.78 87 ILE A O 1
ATOM 675 N N . TYR A 1 88 ? 21.026 18.607 -2.445 1.00 43.28 88 TYR A N 1
ATOM 676 C CA . TYR A 1 88 ? 20.140 17.698 -3.189 1.00 43.28 88 TYR A CA 1
ATOM 677 C C . TYR A 1 88 ? 20.076 17.947 -4.706 1.00 43.28 88 TYR A C 1
ATOM 679 O O . TYR A 1 88 ? 19.408 17.180 -5.395 1.00 43.28 88 TYR A O 1
ATOM 687 N N . GLY A 1 89 ? 20.730 18.999 -5.205 1.00 50.16 89 GLY A N 1
ATOM 688 C CA . GLY A 1 89 ? 20.873 19.317 -6.633 1.00 50.16 89 GLY A CA 1
ATOM 689 C C . GLY A 1 89 ? 22.291 19.080 -7.156 1.00 50.16 89 GLY A C 1
ATOM 690 O O . GLY A 1 89 ? 22.719 19.760 -8.086 1.00 50.16 89 GLY A O 1
ATOM 691 N N . SER A 1 90 ? 23.070 18.198 -6.515 1.00 56.03 90 SER A N 1
ATOM 692 C CA . SER A 1 90 ? 24.415 17.899 -7.005 1.00 56.03 90 SER A CA 1
ATOM 693 C C . SER A 1 90 ? 24.332 17.129 -8.334 1.00 56.03 90 SER A C 1
ATOM 695 O O . SER A 1 90 ? 23.485 16.239 -8.474 1.00 56.03 90 SER A O 1
ATOM 697 N N . PRO A 1 91 ? 25.222 17.409 -9.305 1.00 57.88 91 PRO A N 1
ATOM 698 C CA . PRO A 1 91 ? 25.230 16.713 -10.593 1.00 57.88 91 PRO A CA 1
ATOM 699 C C . PRO A 1 91 ? 25.337 15.188 -10.472 1.00 57.88 91 PRO A C 1
ATOM 701 O O . PRO A 1 91 ? 24.826 14.463 -11.317 1.00 57.88 91 PRO A O 1
ATOM 704 N N . GLU A 1 92 ? 25.980 14.691 -9.414 1.00 57.28 92 GLU A N 1
ATOM 705 C CA . GLU A 1 92 ? 26.137 13.259 -9.139 1.00 57.28 92 GLU A CA 1
ATOM 706 C C . GLU A 1 92 ? 24.822 12.608 -8.694 1.00 57.28 92 GLU A C 1
ATOM 708 O O . GLU A 1 92 ? 24.466 11.538 -9.188 1.00 57.28 92 GLU A O 1
ATOM 713 N N . VAL A 1 93 ? 24.064 13.269 -7.810 1.00 60.44 93 VAL A N 1
ATOM 714 C CA . VAL A 1 93 ? 22.737 12.799 -7.384 1.00 60.44 93 VAL A CA 1
ATOM 715 C C . VAL A 1 93 ? 21.754 12.874 -8.553 1.00 60.44 93 VAL A C 1
ATOM 717 O O . VAL A 1 93 ? 20.996 11.932 -8.774 1.00 60.44 93 VAL A O 1
ATOM 720 N N . GLU A 1 94 ? 21.807 13.938 -9.356 1.00 64.06 94 GLU A N 1
ATOM 721 C CA . GLU A 1 94 ? 20.990 14.062 -10.568 1.00 64.06 94 GLU A CA 1
ATOM 722 C C . GLU A 1 94 ? 21.352 13.013 -11.630 1.00 64.06 94 GLU A C 1
ATOM 724 O O . GLU A 1 94 ? 20.457 12.416 -12.228 1.00 64.06 94 GLU A O 1
ATOM 729 N N . ALA A 1 95 ? 22.640 12.726 -11.846 1.00 66.00 95 ALA A N 1
ATOM 730 C CA . ALA A 1 95 ? 23.088 11.688 -12.773 1.00 66.00 95 ALA A CA 1
ATOM 731 C C . ALA A 1 95 ? 22.684 10.282 -12.305 1.00 66.00 95 ALA A C 1
ATOM 733 O O . ALA A 1 95 ? 22.261 9.462 -13.127 1.00 66.00 95 ALA A O 1
ATOM 734 N N . ALA A 1 96 ? 22.756 10.009 -10.999 1.00 62.44 96 ALA A N 1
ATOM 735 C CA . ALA A 1 96 ? 22.292 8.756 -10.416 1.00 62.44 96 ALA A CA 1
ATOM 736 C C . ALA A 1 96 ? 20.773 8.584 -10.585 1.00 62.44 96 ALA A C 1
ATOM 738 O O . ALA A 1 96 ? 20.331 7.530 -11.035 1.00 62.44 96 ALA A O 1
ATOM 739 N N . LEU A 1 97 ? 19.977 9.628 -10.320 1.00 64.69 97 LEU A N 1
ATOM 740 C CA . LEU A 1 97 ? 18.521 9.613 -10.526 1.00 64.69 97 LEU A CA 1
ATOM 741 C C . LEU A 1 97 ? 18.151 9.470 -12.007 1.00 64.69 97 LEU A C 1
ATOM 743 O O . LEU A 1 97 ? 17.296 8.660 -12.363 1.00 64.69 97 LEU A O 1
ATOM 747 N N . LYS A 1 98 ? 18.847 10.188 -12.894 1.00 69.50 98 LYS A N 1
ATOM 748 C CA . LYS A 1 98 ? 18.658 10.076 -14.345 1.00 69.50 98 LYS A CA 1
ATOM 749 C C . LYS A 1 98 ? 18.977 8.669 -14.851 1.00 69.50 98 LYS A C 1
ATOM 751 O O . LYS A 1 98 ? 18.254 8.159 -15.702 1.00 69.50 98 LYS A O 1
ATOM 756 N N . SER A 1 99 ? 20.015 8.037 -14.306 1.00 65.88 99 SER A N 1
ATOM 757 C CA . SER A 1 99 ? 20.352 6.638 -14.601 1.00 65.88 99 SER A CA 1
ATOM 758 C C . SER A 1 99 ? 19.315 5.675 -14.022 1.00 65.88 99 SER A C 1
ATOM 760 O O . SER A 1 99 ? 18.974 4.684 -14.653 1.00 65.88 99 SER A O 1
ATOM 762 N N . ALA A 1 100 ? 18.750 5.980 -12.854 1.00 65.00 100 ALA A N 1
ATOM 763 C CA . ALA A 1 100 ? 17.701 5.176 -12.239 1.00 65.00 100 ALA A CA 1
ATOM 764 C C . ALA A 1 100 ? 16.399 5.163 -13.067 1.00 65.00 100 ALA A C 1
ATOM 766 O O . ALA A 1 100 ? 15.701 4.151 -13.116 1.00 65.00 100 ALA A O 1
ATOM 767 N N . HIS A 1 101 ? 16.097 6.254 -13.780 1.00 65.75 101 HIS A N 1
ATOM 768 C CA . HIS A 1 101 ? 14.933 6.353 -14.670 1.00 65.75 101 HIS A CA 1
ATOM 769 C C . HIS A 1 101 ? 15.042 5.476 -15.929 1.00 65.75 101 HIS A C 1
ATOM 771 O O . HIS A 1 101 ? 14.023 5.193 -16.561 1.00 65.75 101 HIS A O 1
ATOM 777 N N . THR A 1 102 ? 16.247 5.034 -16.304 1.00 68.00 102 THR A N 1
ATOM 778 C CA . THR A 1 102 ? 16.473 4.182 -17.483 1.00 68.00 102 THR A CA 1
ATOM 779 C C . THR A 1 102 ? 16.612 2.699 -17.142 1.00 68.00 102 THR A C 1
ATOM 781 O O . THR A 1 102 ? 16.746 1.883 -18.053 1.00 68.00 102 THR A O 1
ATOM 784 N N . ILE A 1 103 ? 16.556 2.325 -15.858 1.00 74.94 103 ILE A N 1
ATOM 785 C CA . ILE A 1 103 ? 16.668 0.926 -15.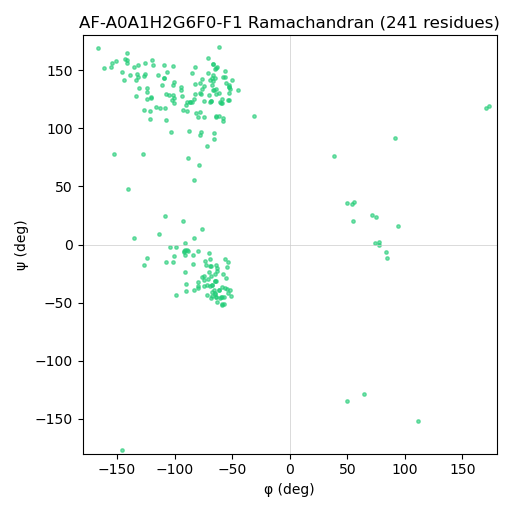438 1.00 74.94 103 ILE A CA 1
ATOM 786 C C . ILE A 1 103 ? 15.430 0.150 -15.880 1.00 74.94 103 ILE A C 1
ATOM 788 O O . ILE A 1 103 ? 14.298 0.455 -15.501 1.00 74.94 103 ILE A O 1
ATOM 792 N N . VAL A 1 104 ? 15.662 -0.902 -16.659 1.00 74.19 104 VAL A N 1
ATOM 793 C CA . VAL A 1 104 ? 14.659 -1.907 -17.001 1.00 74.19 104 VAL A CA 1
ATOM 794 C C . VAL A 1 104 ? 15.083 -3.212 -16.348 1.00 74.19 104 VAL A C 1
ATOM 796 O O . VAL A 1 104 ? 16.154 -3.744 -16.638 1.00 74.19 104 VAL A O 1
ATOM 799 N N . TRP A 1 105 ? 14.251 -3.716 -15.441 1.00 76.81 105 TRP A N 1
ATOM 800 C CA . TRP A 1 105 ? 14.501 -5.001 -14.802 1.00 76.81 105 TRP A CA 1
ATOM 801 C C . TRP A 1 105 ? 14.124 -6.133 -15.754 1.00 76.81 105 TRP A C 1
ATOM 803 O O . TRP A 1 105 ? 13.010 -6.119 -16.278 1.00 76.81 105 TRP A O 1
ATOM 813 N N . PRO A 1 106 ? 15.008 -7.122 -15.962 1.00 72.25 106 PRO A N 1
ATOM 814 C CA . PRO A 1 106 ? 14.745 -8.218 -16.891 1.00 72.25 106 PRO A CA 1
ATOM 815 C C . PRO A 1 106 ? 13.661 -9.178 -16.384 1.00 72.25 106 PRO A C 1
ATOM 817 O O . PRO A 1 106 ? 13.071 -9.895 -17.183 1.00 72.25 106 PRO A O 1
ATOM 820 N N . ASN A 1 107 ? 13.439 -9.234 -15.066 1.00 79.31 107 ASN A N 1
ATOM 821 C CA . ASN A 1 107 ? 12.393 -10.019 -14.411 1.00 79.31 107 ASN A CA 1
ATOM 822 C C . ASN A 1 107 ? 12.223 -9.599 -12.934 1.00 79.31 107 ASN A C 1
ATOM 824 O O . ASN A 1 107 ? 13.068 -8.909 -12.349 1.00 79.31 107 ASN A O 1
ATOM 828 N N . ILE A 1 108 ? 11.149 -10.084 -12.317 1.00 80.94 108 ILE A N 1
ATOM 829 C CA . ILE A 1 108 ? 10.735 -9.831 -10.940 1.00 80.94 108 ILE A CA 1
ATOM 830 C C . ILE A 1 108 ? 11.735 -10.375 -9.922 1.00 80.94 108 ILE A C 1
ATOM 832 O O . ILE A 1 108 ? 11.887 -9.789 -8.853 1.00 80.94 108 ILE A O 1
ATOM 836 N N . ALA A 1 109 ? 12.435 -11.471 -10.225 1.00 80.00 109 ALA A N 1
ATOM 837 C CA . ALA A 1 109 ? 13.394 -12.062 -9.298 1.00 80.00 109 ALA A CA 1
ATOM 838 C C . ALA A 1 109 ? 14.615 -11.148 -9.122 1.00 80.00 109 ALA A C 1
ATOM 840 O O . ALA A 1 109 ? 15.000 -10.851 -7.993 1.00 80.00 109 ALA A O 1
ATOM 841 N N . SER A 1 110 ? 15.166 -10.624 -10.222 1.00 74.75 110 SER A N 1
ATOM 842 C CA . SER A 1 110 ? 16.240 -9.623 -10.189 1.00 74.75 110 SER A CA 1
ATOM 843 C C . SER A 1 110 ? 15.794 -8.335 -9.498 1.00 74.75 110 SER A C 1
ATOM 845 O O . SER A 1 110 ? 16.550 -7.758 -8.718 1.00 74.75 110 SER A O 1
ATOM 847 N N . PHE A 1 111 ? 14.552 -7.913 -9.739 1.00 77.25 111 PHE A N 1
ATOM 848 C CA . PHE A 1 111 ? 13.982 -6.750 -9.071 1.00 77.25 111 PHE A CA 1
ATOM 849 C C . PHE A 1 111 ? 13.871 -6.950 -7.555 1.00 77.25 111 PHE A C 1
ATOM 851 O O . PHE A 1 111 ? 14.354 -6.119 -6.791 1.00 77.25 111 PHE A O 1
ATOM 858 N N . ARG A 1 112 ? 13.307 -8.075 -7.101 1.00 79.44 112 ARG A N 1
ATOM 859 C CA . ARG A 1 112 ? 13.197 -8.419 -5.675 1.00 79.44 112 ARG A CA 1
ATOM 860 C C . ARG A 1 112 ? 14.559 -8.494 -4.992 1.00 79.44 112 ARG A C 1
ATOM 862 O O . ARG A 1 112 ? 14.732 -7.866 -3.956 1.00 79.44 112 ARG A O 1
ATOM 869 N N . ALA A 1 113 ? 15.537 -9.141 -5.624 1.00 74.25 113 ALA A N 1
ATOM 870 C CA . ALA A 1 113 ? 16.900 -9.202 -5.103 1.00 74.25 113 ALA A CA 1
ATOM 871 C C . ALA A 1 113 ? 17.516 -7.804 -4.920 1.00 74.25 113 ALA A C 1
ATOM 873 O O . ALA A 1 113 ? 18.234 -7.568 -3.954 1.00 74.25 113 ALA A O 1
ATOM 874 N N . SER A 1 114 ? 17.212 -6.856 -5.817 1.00 73.31 114 SER A N 1
ATOM 875 C CA . SER A 1 114 ? 17.661 -5.467 -5.658 1.00 73.31 114 SER A CA 1
ATOM 876 C C . SER A 1 114 ? 17.006 -4.765 -4.465 1.00 73.31 114 SER A C 1
ATOM 878 O O . SER A 1 114 ? 17.664 -3.980 -3.790 1.00 73.31 114 SER A O 1
ATOM 880 N N . LEU A 1 115 ? 15.736 -5.071 -4.175 1.00 73.88 115 LEU A N 1
ATOM 881 C CA . LEU A 1 115 ? 14.988 -4.483 -3.064 1.00 73.88 115 LEU A CA 1
ATOM 882 C C . LEU A 1 115 ? 15.458 -4.991 -1.705 1.00 73.88 115 LEU A C 1
ATOM 884 O O . LEU A 1 115 ? 15.489 -4.214 -0.755 1.00 73.88 115 LEU A O 1
ATOM 888 N N . ASP A 1 116 ? 15.860 -6.259 -1.621 1.00 71.31 116 ASP A N 1
ATOM 889 C CA . ASP A 1 116 ? 16.360 -6.862 -0.380 1.00 71.31 116 ASP A CA 1
ATOM 890 C C . ASP A 1 116 ? 17.659 -6.194 0.118 1.00 71.31 116 ASP A C 1
ATOM 892 O O . ASP A 1 116 ? 17.997 -6.278 1.299 1.00 71.31 116 ASP A O 1
ATOM 896 N N . LEU A 1 117 ? 18.380 -5.491 -0.763 1.00 66.44 117 LEU A N 1
ATOM 897 C CA . LEU A 1 117 ? 19.592 -4.738 -0.425 1.00 66.44 117 LEU A CA 1
ATOM 898 C C . LEU A 1 117 ? 19.300 -3.335 0.126 1.00 66.44 117 LEU A C 1
ATOM 900 O O . LEU A 1 117 ? 20.219 -2.650 0.582 1.00 66.44 117 LEU A O 1
ATOM 904 N N . ILE A 1 118 ? 18.047 -2.879 0.066 1.00 67.75 118 ILE A N 1
ATOM 905 C CA . ILE A 1 118 ? 17.673 -1.499 0.364 1.00 67.75 118 ILE A CA 1
ATOM 906 C C . ILE A 1 118 ? 17.085 -1.405 1.769 1.00 67.75 118 ILE A C 1
ATOM 908 O O . ILE A 1 118 ? 16.148 -2.111 2.136 1.00 67.75 118 ILE A O 1
ATOM 912 N N . ASN A 1 119 ? 17.611 -0.470 2.559 1.00 65.56 119 ASN A N 1
ATOM 913 C CA . ASN A 1 119 ? 17.006 -0.111 3.833 1.00 65.56 119 ASN A CA 1
ATOM 914 C C . ASN A 1 119 ? 15.681 0.625 3.579 1.00 65.56 119 ASN A C 1
ATOM 916 O O . ASN A 1 119 ? 15.643 1.594 2.829 1.00 65.56 119 ASN A O 1
ATOM 920 N N . LEU A 1 120 ? 14.590 0.200 4.211 1.00 64.69 120 LEU A N 1
ATOM 921 C CA . LEU A 1 120 ? 13.248 0.735 3.944 1.00 64.69 120 LEU A CA 1
ATOM 922 C C . LEU A 1 120 ? 12.987 2.129 4.566 1.00 64.69 120 LEU A C 1
ATOM 924 O O . LEU A 1 120 ? 11.847 2.589 4.614 1.00 64.69 120 LEU A O 1
ATOM 928 N N . ILE A 1 121 ? 14.023 2.830 5.030 1.00 66.19 121 ILE A N 1
ATOM 929 C CA . ILE A 1 121 ? 13.926 4.200 5.551 1.00 66.19 121 ILE A CA 1
ATOM 930 C C . ILE A 1 121 ? 13.998 5.201 4.404 1.00 66.19 121 ILE A C 1
ATOM 932 O O . ILE A 1 121 ? 14.984 5.245 3.680 1.00 66.19 121 ILE A O 1
ATOM 936 N N . ASP A 1 122 ? 12.971 6.046 4.288 1.00 73.88 122 ASP A N 1
ATOM 937 C CA . ASP A 1 122 ? 12.820 7.013 3.186 1.00 73.88 122 ASP A CA 1
ATOM 938 C C . ASP A 1 122 ? 12.863 6.347 1.802 1.00 73.88 122 ASP A C 1
ATOM 940 O O . ASP A 1 122 ? 13.389 6.896 0.835 1.00 73.88 122 ASP A O 1
ATOM 944 N N . LEU A 1 123 ? 12.294 5.140 1.718 1.00 83.62 123 LEU A N 1
ATOM 945 C CA . LEU A 1 123 ? 12.158 4.422 0.465 1.00 83.62 123 LEU A CA 1
ATOM 946 C C . LEU A 1 123 ? 11.287 5.225 -0.502 1.00 83.62 123 LEU A C 1
ATOM 948 O O . LEU A 1 123 ? 10.178 5.655 -0.173 1.00 83.62 123 LEU A O 1
ATOM 952 N N . ARG A 1 124 ? 11.784 5.388 -1.717 1.00 87.38 124 ARG A N 1
AT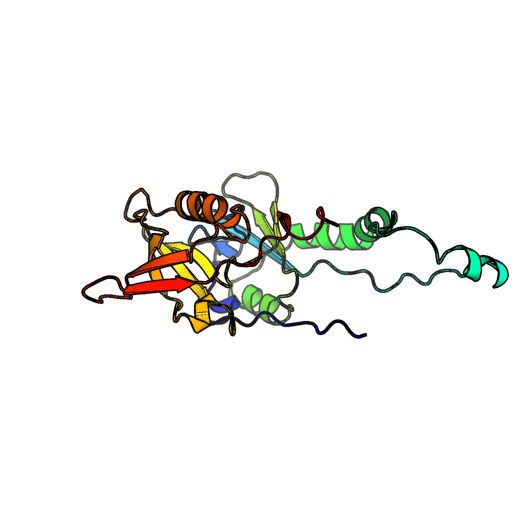OM 953 C CA . ARG A 1 124 ? 11.101 6.029 -2.831 1.00 87.38 124 ARG A CA 1
ATOM 954 C C . ARG A 1 124 ? 10.935 5.035 -3.959 1.00 87.38 124 ARG A C 1
ATOM 956 O O . ARG A 1 124 ? 11.715 4.093 -4.074 1.00 87.38 124 ARG A O 1
ATOM 963 N N . VAL A 1 125 ? 9.926 5.255 -4.785 1.00 88.25 125 VAL A N 1
ATOM 964 C CA . VAL A 1 125 ? 9.660 4.468 -5.983 1.00 88.25 125 VAL A CA 1
ATOM 965 C C . VAL A 1 125 ? 9.615 5.382 -7.191 1.00 88.25 125 VAL A C 1
ATOM 967 O O . VAL A 1 125 ? 8.967 6.429 -7.163 1.00 88.25 125 VAL A O 1
ATOM 970 N N . VAL A 1 126 ? 10.278 4.948 -8.259 1.00 89.56 126 VAL A N 1
ATOM 971 C CA . VAL A 1 126 ? 10.121 5.534 -9.586 1.00 89.56 126 VAL A CA 1
ATOM 972 C C . VAL A 1 126 ? 9.239 4.620 -10.417 1.00 89.56 126 VAL A C 1
ATOM 974 O O . VAL A 1 126 ? 9.547 3.436 -10.591 1.00 89.56 126 VAL A O 1
ATOM 977 N N . TYR A 1 127 ? 8.154 5.167 -10.953 1.00 91.38 127 TYR A N 1
ATOM 978 C CA . TYR A 1 127 ? 7.235 4.426 -11.811 1.00 91.38 127 TYR A CA 1
ATOM 979 C C . TYR A 1 127 ? 6.683 5.291 -12.942 1.00 91.38 127 TYR A C 1
ATOM 981 O O . TYR A 1 127 ? 6.681 6.518 -12.873 1.00 91.38 127 TYR A O 1
ATOM 989 N N . MET A 1 128 ? 6.195 4.636 -13.989 1.00 92.06 128 MET A N 1
ATOM 990 C CA . MET A 1 128 ? 5.471 5.263 -15.089 1.00 92.06 128 MET A CA 1
ATOM 991 C C . MET A 1 128 ? 4.046 4.720 -15.104 1.00 92.06 128 MET A C 1
ATOM 993 O O . MET A 1 128 ? 3.844 3.513 -15.255 1.00 92.06 128 MET A O 1
ATOM 997 N N . ALA A 1 129 ? 3.063 5.600 -14.916 1.00 94.00 129 ALA A N 1
ATOM 998 C CA . ALA A 1 129 ? 1.656 5.221 -14.985 1.00 94.00 129 ALA A CA 1
ATOM 999 C C . ALA A 1 129 ? 1.263 4.811 -16.421 1.00 94.00 129 ALA A C 1
ATOM 1001 O O . ALA A 1 129 ? 1.896 5.266 -17.380 1.00 94.00 129 ALA A O 1
ATOM 1002 N N . PRO A 1 130 ? 0.216 3.985 -16.606 1.00 93.50 130 PRO A N 1
ATOM 1003 C CA . PRO A 1 130 ? -0.256 3.613 -17.937 1.00 93.50 130 PRO A CA 1
ATOM 1004 C C . PRO A 1 130 ? -0.536 4.843 -18.809 1.00 93.50 130 PRO A C 1
ATOM 1006 O O . PRO A 1 130 ? -1.298 5.728 -18.424 1.00 93.50 130 PRO A O 1
ATOM 1009 N N . GLY A 1 131 ? 0.095 4.905 -19.984 1.00 91.25 131 GLY A N 1
ATOM 1010 C CA . GLY A 1 131 ? -0.057 6.017 -20.930 1.00 91.25 131 GLY A CA 1
ATOM 1011 C C . GLY A 1 131 ? 0.646 7.324 -20.537 1.00 91.25 131 GLY A C 1
ATOM 1012 O O . GLY A 1 131 ? 0.555 8.299 -21.285 1.00 91.25 131 GLY A O 1
ATOM 1013 N N . ALA A 1 132 ? 1.352 7.372 -19.403 1.00 90.62 132 ALA A N 1
ATOM 1014 C CA . ALA A 1 132 ? 2.148 8.534 -19.026 1.00 90.62 132 ALA A CA 1
ATOM 1015 C C . ALA A 1 132 ? 3.390 8.671 -19.921 1.00 90.62 132 ALA A C 1
ATOM 1017 O O . ALA A 1 132 ? 3.967 7.680 -20.366 1.00 90.62 132 ALA A O 1
ATOM 1018 N N . LYS A 1 133 ? 3.802 9.920 -20.169 1.00 87.38 133 LYS A N 1
ATOM 1019 C CA . LYS A 1 133 ? 5.044 10.243 -20.893 1.00 87.38 133 LYS A CA 1
ATOM 1020 C C . LYS A 1 133 ? 6.243 10.415 -19.960 1.00 87.38 133 LYS A C 1
ATOM 1022 O O . LYS A 1 133 ? 7.374 10.235 -20.397 1.00 87.38 133 LYS A O 1
ATOM 1027 N N . ASP A 1 134 ? 5.972 10.746 -18.700 1.00 87.44 134 ASP A N 1
ATOM 1028 C CA . ASP A 1 134 ? 6.967 11.065 -17.682 1.00 87.44 134 ASP A CA 1
ATOM 1029 C C . ASP A 1 134 ? 6.887 10.094 -16.500 1.00 87.44 134 ASP A C 1
ATOM 1031 O O . ASP A 1 134 ? 5.859 9.456 -16.243 1.00 87.44 134 ASP A O 1
ATOM 1035 N N . TYR A 1 135 ? 7.989 10.016 -15.758 1.00 88.25 135 TYR A N 1
ATOM 1036 C CA . TYR A 1 135 ? 8.097 9.224 -14.540 1.00 88.25 135 TYR A CA 1
ATOM 1037 C C . TYR A 1 135 ? 7.593 9.997 -13.321 1.00 88.25 135 TYR A C 1
ATOM 1039 O O . TYR A 1 135 ? 7.756 11.211 -13.213 1.00 88.25 135 TYR A O 1
ATOM 1047 N N . SER A 1 136 ? 7.019 9.263 -12.375 1.00 90.25 136 SER A N 1
ATOM 1048 C CA . SER A 1 136 ? 6.710 9.735 -11.029 1.00 90.25 136 SER A CA 1
ATOM 1049 C C . SER A 1 136 ? 7.761 9.217 -10.056 1.00 90.25 136 SER A C 1
ATOM 1051 O O . SER A 1 136 ? 8.128 8.047 -10.127 1.00 90.25 136 SER A O 1
ATOM 1053 N N . ASP A 1 137 ? 8.204 10.078 -9.143 1.00 89.25 137 ASP A N 1
ATOM 1054 C CA . ASP A 1 137 ? 9.123 9.761 -8.047 1.00 89.25 137 ASP A CA 1
ATOM 1055 C C . ASP A 1 137 ? 8.430 10.092 -6.721 1.00 89.25 137 ASP A C 1
ATOM 1057 O O . ASP A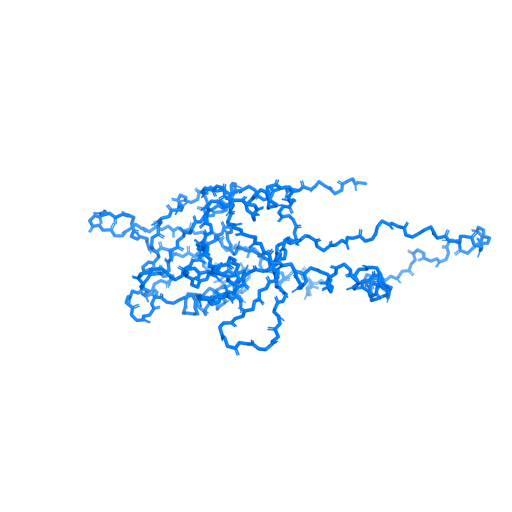 1 137 ? 8.229 11.258 -6.370 1.00 89.25 137 ASP A O 1
ATOM 1061 N N . GLU A 1 138 ? 8.051 9.053 -5.985 1.00 89.62 138 GLU A N 1
ATOM 1062 C CA . GLU A 1 138 ? 7.179 9.173 -4.823 1.00 89.62 138 GLU A CA 1
ATOM 1063 C C . GLU A 1 138 ? 7.733 8.415 -3.616 1.00 89.62 138 GLU A C 1
ATOM 1065 O O . GLU A 1 138 ? 8.312 7.337 -3.735 1.00 89.62 138 GLU A O 1
ATOM 1070 N N . ARG A 1 139 ? 7.525 8.973 -2.420 1.00 86.75 139 ARG A N 1
ATOM 1071 C CA . ARG A 1 139 ? 7.943 8.353 -1.156 1.00 86.75 139 ARG A CA 1
ATOM 1072 C C . ARG A 1 139 ? 6.920 7.319 -0.686 1.00 86.75 139 ARG A C 1
ATOM 1074 O O . ARG A 1 139 ? 5.721 7.592 -0.666 1.00 86.75 139 ARG A O 1
ATOM 1081 N N . LEU A 1 140 ? 7.409 6.182 -0.200 1.00 87.62 140 LEU A N 1
ATOM 1082 C CA . LEU A 1 140 ? 6.620 5.190 0.517 1.00 87.62 140 LEU A CA 1
ATOM 1083 C C . LEU A 1 140 ? 6.496 5.574 2.002 1.00 87.62 140 LEU A C 1
ATOM 1085 O O . LEU A 1 140 ? 7.495 5.783 2.692 1.00 87.62 140 LEU A O 1
ATOM 1089 N N . ALA A 1 141 ? 5.262 5.669 2.495 1.00 85.50 141 ALA A N 1
ATOM 1090 C CA . ALA A 1 141 ? 4.950 6.112 3.854 1.00 85.50 141 ALA A CA 1
ATOM 1091 C C . ALA A 1 141 ? 4.065 5.141 4.659 1.00 85.50 141 ALA A C 1
ATOM 1093 O O . ALA A 1 141 ? 4.037 5.274 5.876 1.00 85.50 141 ALA A O 1
ATOM 1094 N N . MET A 1 142 ? 3.369 4.190 4.015 1.00 88.94 142 MET A N 1
ATOM 1095 C CA . MET A 1 142 ? 2.517 3.155 4.649 1.00 88.94 142 MET A CA 1
ATOM 1096 C C . MET A 1 142 ? 1.702 3.664 5.863 1.00 88.94 142 MET A C 1
ATOM 1098 O O . MET A 1 142 ? 2.067 3.383 7.009 1.00 88.94 142 MET A O 1
ATOM 1102 N N . PRO A 1 143 ? 0.605 4.419 5.645 1.00 87.69 143 PRO A N 1
ATOM 1103 C CA . PRO A 1 143 ? -0.230 4.960 6.723 1.00 87.69 143 PRO A CA 1
ATOM 1104 C C . PRO A 1 143 ? -0.659 3.879 7.724 1.00 87.69 143 PRO A C 1
ATOM 1106 O O . PRO A 1 143 ? -1.056 2.789 7.321 1.00 87.69 143 PRO A O 1
ATOM 1109 N N . GLU A 1 144 ? -0.548 4.162 9.025 1.00 90.00 144 GLU A N 1
ATOM 1110 C CA . GLU A 1 144 ? -0.779 3.195 10.118 1.00 90.00 144 GLU A CA 1
ATOM 1111 C C . GLU A 1 144 ? 0.049 1.901 10.032 1.00 90.00 144 GLU A C 1
ATOM 1113 O O . GLU A 1 144 ? -0.294 0.886 10.639 1.00 90.00 144 GLU A O 1
ATOM 1118 N N . GLY A 1 145 ? 1.151 1.908 9.281 1.00 91.81 145 GLY A N 1
ATOM 1119 C CA . GLY A 1 145 ? 1.930 0.708 9.006 1.00 91.81 145 GLY A CA 1
ATOM 1120 C C . GLY A 1 145 ? 1.228 -0.264 8.058 1.00 91.81 145 GLY A C 1
ATOM 1121 O O . GLY A 1 145 ? 1.497 -1.460 8.124 1.00 91.81 145 GLY A O 1
ATOM 1122 N N . LEU A 1 146 ? 0.321 0.211 7.202 1.00 94.75 146 LEU A N 1
ATOM 1123 C CA . LEU A 1 146 ? -0.405 -0.610 6.235 1.00 94.75 146 LEU A CA 1
ATOM 1124 C C . LEU A 1 146 ? 0.097 -0.361 4.812 1.00 94.75 146 LEU A C 1
ATOM 1126 O O . LEU A 1 146 ? 0.124 0.776 4.334 1.00 94.75 146 LEU A O 1
ATOM 1130 N N . LEU A 1 147 ? 0.417 -1.444 4.105 1.00 95.19 147 LEU A N 1
ATOM 1131 C CA . LEU A 1 147 ? 0.502 -1.449 2.649 1.00 95.19 147 LEU A CA 1
ATOM 1132 C C . LEU A 1 147 ? -0.857 -1.886 2.099 1.00 95.19 147 LEU A C 1
ATOM 1134 O O . LEU A 1 147 ? -1.290 -3.013 2.340 1.00 95.19 147 LEU A O 1
ATOM 1138 N N . LEU A 1 148 ? -1.535 -0.993 1.380 1.00 96.69 148 LEU A N 1
ATOM 1139 C CA . LEU A 1 148 ? -2.906 -1.192 0.904 1.00 96.69 148 LEU A CA 1
ATOM 1140 C C . LEU A 1 148 ? -2.961 -1.265 -0.622 1.00 96.69 148 LEU A C 1
ATOM 1142 O O . LEU A 1 148 ? -2.225 -0.546 -1.294 1.00 96.69 148 LEU A O 1
ATOM 1146 N N . ALA A 1 149 ? -3.872 -2.071 -1.163 1.00 95.69 149 ALA A N 1
ATOM 1147 C CA . ALA A 1 149 ? -4.146 -2.140 -2.597 1.00 95.69 149 ALA A CA 1
ATOM 1148 C C . ALA A 1 149 ? -5.631 -2.301 -2.923 1.00 95.69 149 ALA A C 1
ATOM 1150 O O . ALA A 1 149 ? -6.396 -2.822 -2.117 1.00 95.69 149 ALA A O 1
ATOM 1151 N N . GLU A 1 150 ? -6.024 -1.889 -4.126 1.00 94.56 150 GLU A N 1
ATOM 1152 C CA . GLU A 1 150 ? -7.333 -2.189 -4.712 1.00 94.56 150 GLU A CA 1
ATOM 1153 C C . GLU A 1 150 ? -7.246 -3.526 -5.444 1.00 94.56 150 GLU A C 1
ATOM 1155 O O . GLU A 1 150 ? -6.779 -3.602 -6.581 1.00 94.56 150 GLU A O 1
ATOM 1160 N N . LYS A 1 151 ? -7.674 -4.599 -4.782 1.00 91.62 151 LYS A N 1
ATOM 1161 C CA . LYS A 1 151 ? -7.635 -5.958 -5.323 1.00 91.62 151 LYS A CA 1
ATOM 1162 C C . LYS A 1 151 ? -9.047 -6.525 -5.372 1.00 91.62 151 LYS A C 1
ATOM 1164 O O . LYS A 1 151 ? -9.728 -6.548 -4.353 1.00 91.62 151 LYS A O 1
ATOM 1169 N N . GLU A 1 152 ? -9.467 -6.991 -6.551 1.00 87.88 152 GLU A N 1
ATOM 1170 C CA . GLU A 1 152 ? -10.754 -7.684 -6.754 1.00 87.88 152 GLU A CA 1
ATOM 1171 C C . GLU A 1 152 ? -11.974 -6.884 -6.246 1.00 87.88 152 GLU A C 1
ATOM 1173 O O . GLU A 1 152 ? -12.927 -7.453 -5.722 1.00 87.88 152 GLU A O 1
ATOM 1178 N N . GLY A 1 153 ? -11.945 -5.551 -6.369 1.00 88.69 153 GLY A N 1
ATOM 1179 C CA . GLY A 1 153 ? -13.027 -4.686 -5.879 1.00 88.69 153 GLY A CA 1
ATOM 1180 C C . GLY A 1 153 ? -13.051 -4.507 -4.357 1.00 88.69 153 GLY A C 1
ATOM 1181 O O . GLY A 1 153 ? -14.101 -4.204 -3.796 1.00 88.69 153 GLY A O 1
ATOM 1182 N N . PHE A 1 154 ? -11.915 -4.705 -3.682 1.00 92.88 154 PHE A N 1
ATOM 1183 C CA . PHE A 1 154 ? -11.742 -4.453 -2.253 1.00 92.88 154 PHE A CA 1
ATOM 1184 C C . PHE A 1 154 ? -10.464 -3.668 -1.969 1.00 92.88 154 PHE A C 1
ATOM 1186 O O . PHE A 1 154 ? -9.419 -3.913 -2.578 1.00 92.88 154 PHE A O 1
ATOM 1193 N N . VAL A 1 155 ? -10.506 -2.815 -0.943 1.00 96.06 155 VAL A N 1
ATOM 1194 C CA . VAL A 1 155 ? -9.283 -2.311 -0.310 1.00 96.06 155 VAL A CA 1
ATOM 1195 C C . VAL A 1 155 ? -8.705 -3.436 0.545 1.00 96.06 155 VAL A C 1
ATOM 1197 O O . VAL A 1 155 ? -9.279 -3.819 1.562 1.00 96.06 155 VAL A O 1
ATOM 1200 N N . THR A 1 156 ? -7.583 -3.992 0.111 1.00 96.12 156 THR A N 1
ATOM 1201 C CA . THR A 1 156 ? -6.940 -5.162 0.712 1.00 96.12 156 THR A CA 1
ATOM 1202 C C . THR A 1 156 ? -5.627 -4.766 1.372 1.00 96.12 156 THR A C 1
ATOM 1204 O O . THR A 1 156 ? -4.836 -4.013 0.802 1.00 96.12 156 THR A O 1
ATOM 1207 N N . ILE A 1 157 ? -5.375 -5.304 2.564 1.00 97.50 157 ILE A N 1
ATOM 1208 C CA . ILE A 1 157 ? -4.090 -5.181 3.251 1.00 97.50 157 ILE A CA 1
ATOM 1209 C C . ILE A 1 157 ? -3.112 -6.168 2.610 1.00 97.50 157 ILE A C 1
ATOM 1211 O O . ILE A 1 157 ? -3.291 -7.379 2.710 1.00 97.50 157 ILE A O 1
ATOM 1215 N N . LEU A 1 158 ? -2.075 -5.664 1.945 1.00 96.75 158 LEU A N 1
ATOM 1216 C CA . LEU A 1 158 ? -1.023 -6.487 1.341 1.00 96.75 158 LEU A CA 1
ATOM 1217 C C . LEU A 1 158 ? 0.049 -6.880 2.356 1.00 96.75 158 LEU A C 1
ATOM 1219 O O . LEU A 1 158 ? 0.529 -8.009 2.345 1.00 96.75 158 LEU A O 1
ATOM 1223 N N . ALA A 1 159 ? 0.408 -5.950 3.236 1.00 95.81 159 ALA A N 1
ATOM 1224 C CA . ALA A 1 159 ? 1.378 -6.159 4.297 1.00 95.81 159 ALA A CA 1
ATOM 1225 C C . ALA A 1 159 ? 1.125 -5.214 5.468 1.00 95.81 159 ALA A C 1
ATOM 1227 O O . ALA A 1 159 ? 0.541 -4.138 5.314 1.00 95.81 159 ALA A O 1
ATOM 1228 N N . VAL A 1 160 ? 1.608 -5.631 6.636 1.00 96.00 160 VAL A N 1
ATOM 1229 C CA . VAL A 1 160 ? 1.555 -4.845 7.867 1.00 96.00 160 VAL A CA 1
ATOM 1230 C C . VAL A 1 160 ? 2.964 -4.674 8.417 1.00 96.00 160 VAL A C 1
ATOM 1232 O O . VAL A 1 160 ? 3.703 -5.648 8.553 1.00 96.00 160 VAL A O 1
ATOM 1235 N N . VAL A 1 161 ? 3.341 -3.444 8.753 1.00 93.31 161 VAL A N 1
ATOM 1236 C CA . VAL A 1 161 ? 4.617 -3.126 9.399 1.00 93.31 161 VAL A CA 1
ATOM 1237 C C . VAL A 1 161 ? 4.662 -3.775 10.782 1.00 93.31 161 VAL A C 1
ATOM 1239 O O . VAL A 1 161 ? 3.744 -3.628 11.594 1.00 93.31 161 VAL A O 1
ATOM 1242 N N . LYS A 1 162 ? 5.745 -4.490 11.067 1.00 92.56 162 LYS A N 1
ATOM 1243 C CA . LYS A 1 162 ? 5.988 -5.146 12.350 1.00 92.56 162 LYS A CA 1
ATOM 1244 C C . LYS A 1 162 ? 6.157 -4.099 13.456 1.00 92.56 162 LYS A C 1
ATOM 1246 O O . LYS A 1 162 ? 6.867 -3.114 13.297 1.00 92.56 162 LYS A O 1
ATOM 1251 N N . GLY A 1 163 ? 5.486 -4.307 14.581 1.00 91.31 163 GLY A N 1
ATOM 1252 C CA . GLY A 1 163 ? 5.405 -3.383 15.710 1.00 91.31 163 GLY A CA 1
ATOM 1253 C C . GLY A 1 163 ? 4.444 -2.206 15.515 1.00 91.31 163 GLY A C 1
ATOM 1254 O O . GLY A 1 163 ? 4.326 -1.389 16.424 1.00 91.31 163 GLY A O 1
ATOM 1255 N N . SER A 1 164 ? 3.760 -2.091 14.369 1.00 91.56 164 SER A N 1
ATOM 1256 C CA . SER A 1 164 ? 2.825 -0.984 14.117 1.00 91.56 164 SER A CA 1
ATOM 1257 C C . SER A 1 164 ? 1.545 -1.078 14.955 1.00 91.56 164 SER A C 1
ATOM 1259 O O . SER A 1 164 ? 1.160 -2.157 15.414 1.00 91.56 164 SER A O 1
ATOM 1261 N N . SER A 1 165 ? 0.843 0.055 15.092 1.00 92.06 165 SER A N 1
ATOM 1262 C CA . SER A 1 165 ? -0.506 0.134 15.677 1.00 92.06 165 SER A CA 1
ATOM 1263 C C . SER A 1 165 ? -1.452 -0.883 15.033 1.00 92.06 165 SER A C 1
ATOM 1265 O O . SER A 1 165 ? -2.148 -1.615 15.737 1.00 92.06 165 SER A O 1
ATOM 1267 N N . SER A 1 166 ? -1.411 -0.986 13.704 1.00 94.88 166 SER A N 1
ATOM 1268 C CA . SER A 1 166 ? -2.197 -1.941 12.925 1.00 94.88 166 SER A CA 1
ATOM 1269 C C . SER A 1 166 ? -1.895 -3.393 13.275 1.00 94.88 166 SER A C 1
ATOM 1271 O O . SER A 1 166 ? -2.824 -4.174 13.495 1.00 94.88 166 SER A O 1
ATOM 1273 N N . GLN A 1 167 ? -0.613 -3.764 13.379 1.00 95.19 167 GLN A N 1
ATOM 1274 C CA . GLN A 1 167 ? -0.245 -5.130 13.753 1.00 95.19 167 GLN A CA 1
ATOM 1275 C C . GLN A 1 167 ? -0.719 -5.459 15.171 1.00 95.19 167 GLN A C 1
ATOM 1277 O O . GLN A 1 167 ? -1.293 -6.524 15.397 1.00 95.19 167 GLN A O 1
ATOM 1282 N N . LEU A 1 168 ? -0.497 -4.544 16.119 1.00 94.00 168 LEU A N 1
ATOM 1283 C CA . LEU A 1 168 ? -0.866 -4.724 17.524 1.00 94.00 168 LEU A CA 1
ATOM 1284 C C . LEU A 1 168 ? -2.382 -4.824 17.719 1.00 94.00 168 LEU A C 1
ATOM 1286 O O . LEU A 1 168 ? -2.838 -5.555 18.594 1.00 94.00 168 LEU A O 1
ATOM 1290 N N . ALA A 1 169 ? -3.164 -4.146 16.881 1.00 94.75 169 ALA A N 1
ATOM 1291 C CA . ALA A 1 169 ? -4.612 -4.303 16.859 1.00 94.75 169 ALA A CA 1
ATOM 1292 C C . ALA A 1 169 ? -5.069 -5.621 16.223 1.00 94.75 169 ALA A C 1
ATOM 1294 O O . ALA A 1 169 ? -6.218 -6.009 16.394 1.00 94.75 169 ALA A O 1
ATOM 1295 N N . GLY A 1 170 ? -4.189 -6.336 15.520 1.00 95.88 170 GLY A N 1
ATOM 1296 C CA . GLY A 1 170 ? -4.489 -7.634 14.923 1.00 95.88 170 GLY A CA 1
ATOM 1297 C C . GLY A 1 170 ? -4.941 -7.580 13.465 1.00 95.88 170 GLY A C 1
ATOM 1298 O O . GLY A 1 170 ? -5.467 -8.591 12.980 1.00 95.88 170 GLY A O 1
ATOM 1299 N N . LEU A 1 171 ? -4.718 -6.457 12.769 1.00 97.00 171 LEU A N 1
ATOM 1300 C CA . LEU A 1 171 ? -4.810 -6.381 11.308 1.00 97.00 171 LEU A CA 1
ATOM 1301 C C . LEU A 1 171 ? -3.683 -7.204 10.675 1.00 97.00 171 LEU A C 1
ATOM 1303 O O . LEU A 1 171 ? -2.571 -7.274 11.209 1.00 97.00 171 LEU A O 1
ATOM 1307 N N . ARG A 1 172 ? -3.975 -7.871 9.558 1.00 96.81 172 ARG A N 1
ATOM 1308 C CA . ARG A 1 172 ? -3.060 -8.818 8.907 1.00 96.81 172 ARG A CA 1
ATOM 1309 C C . ARG A 1 172 ? -3.134 -8.691 7.391 1.00 96.81 172 ARG A C 1
ATOM 1311 O O . ARG A 1 172 ? -4.133 -8.238 6.844 1.00 96.81 172 ARG A O 1
ATOM 1318 N N . ALA A 1 173 ? -2.088 -9.138 6.705 1.00 97.06 173 ALA A N 1
ATOM 1319 C CA . ALA A 1 173 ? -2.126 -9.287 5.256 1.00 97.06 173 ALA A CA 1
ATOM 1320 C C . ALA A 1 173 ? -3.258 -10.232 4.812 1.00 97.06 173 ALA A C 1
ATOM 1322 O O . ALA A 1 173 ? -3.563 -11.214 5.489 1.00 97.06 173 ALA A O 1
ATOM 1323 N N . GLY A 1 174 ? -3.875 -9.922 3.673 1.00 95.81 174 GLY A N 1
ATOM 1324 C CA . GLY A 1 174 ? -5.042 -10.617 3.128 1.00 95.81 174 GLY A CA 1
ATOM 1325 C C . GLY A 1 174 ? -6.389 -10.135 3.678 1.00 95.81 174 GLY A C 1
ATOM 1326 O O . GLY A 1 174 ? -7.426 -10.476 3.111 1.00 95.81 174 GLY A O 1
ATOM 1327 N N . ASP A 1 175 ? -6.399 -9.321 4.735 1.00 97.19 175 ASP A N 1
ATOM 1328 C CA . ASP A 1 175 ? -7.619 -8.703 5.253 1.00 97.19 175 ASP A CA 1
ATOM 1329 C C . ASP A 1 175 ? -8.224 -7.734 4.223 1.00 97.19 175 ASP A C 1
ATOM 1331 O O . ASP A 1 175 ? -7.524 -6.893 3.651 1.00 97.19 175 ASP A O 1
ATOM 1335 N N . ARG A 1 176 ? -9.543 -7.824 4.016 1.00 96.44 176 ARG A N 1
ATOM 1336 C CA . ARG A 1 176 ? -10.305 -6.904 3.161 1.00 96.44 176 ARG A CA 1
ATOM 1337 C C . ARG A 1 176 ? -11.025 -5.880 4.030 1.00 96.44 176 ARG A C 1
ATOM 1339 O O . ARG A 1 176 ? -11.832 -6.248 4.883 1.00 96.44 176 ARG A O 1
ATOM 1346 N N . ILE A 1 177 ? -10.757 -4.598 3.816 1.00 96.25 177 ILE A N 1
ATOM 1347 C CA . ILE A 1 177 ? -11.415 -3.503 4.531 1.00 96.25 177 ILE A CA 1
ATOM 1348 C C . ILE A 1 177 ? -12.787 -3.276 3.900 1.00 96.25 177 ILE A C 1
ATOM 1350 O O . ILE A 1 177 ? -12.883 -2.785 2.780 1.00 96.25 177 ILE A O 1
ATOM 1354 N N . VAL A 1 178 ? -13.843 -3.627 4.635 1.00 95.75 178 VAL A N 1
ATOM 1355 C CA . VAL A 1 178 ? -15.239 -3.502 4.181 1.00 95.75 178 VAL A CA 1
ATOM 1356 C C . VAL A 1 178 ? -15.957 -2.288 4.763 1.00 95.75 178 VAL A C 1
ATOM 1358 O O . VAL A 1 178 ? -17.011 -1.895 4.270 1.00 95.75 178 VAL A O 1
ATOM 1361 N N . ALA A 1 179 ? -15.406 -1.669 5.810 1.00 96.00 179 ALA A N 1
ATOM 1362 C CA . ALA A 1 179 ? -15.816 -0.343 6.257 1.00 96.00 179 ALA A CA 1
ATOM 1363 C C . ALA A 1 179 ? -14.692 0.359 7.025 1.00 96.00 179 ALA A C 1
ATOM 1365 O O . ALA A 1 179 ? -13.885 -0.289 7.695 1.00 96.00 179 ALA A O 1
ATOM 1366 N N . PHE A 1 180 ? -14.698 1.688 6.986 1.00 95.56 180 PHE A N 1
ATOM 1367 C CA . PHE A 1 180 ? -13.808 2.537 7.768 1.00 95.56 180 PHE A CA 1
ATOM 1368 C C . PHE A 1 180 ? -14.602 3.674 8.417 1.00 95.56 180 PHE A C 1
ATOM 1370 O O . PHE A 1 180 ? -15.375 4.358 7.749 1.00 95.56 180 PHE A O 1
ATOM 1377 N N . ASN A 1 181 ? -14.464 3.848 9.732 1.00 93.56 181 ASN A N 1
ATOM 1378 C CA . ASN A 1 181 ? -15.182 4.845 10.535 1.00 93.56 181 ASN A CA 1
ATOM 1379 C C . ASN A 1 181 ? -16.707 4.860 10.315 1.00 93.56 181 ASN A C 1
ATOM 1381 O O . ASN A 1 181 ? -17.354 5.901 10.376 1.00 93.56 181 ASN A O 1
ATOM 1385 N N . GLY A 1 182 ? -17.294 3.679 10.093 1.00 91.19 182 GLY A N 1
ATOM 1386 C CA . GLY A 1 182 ? -18.727 3.509 9.836 1.00 91.19 182 GLY A CA 1
ATOM 1387 C C . GLY A 1 182 ? -19.146 3.723 8.378 1.00 91.19 182 GLY A C 1
ATOM 1388 O O . GLY A 1 182 ? -20.290 3.430 8.042 1.00 91.19 182 GLY A O 1
ATOM 1389 N N . LYS A 1 183 ? -18.239 4.161 7.496 1.00 93.00 183 LYS A N 1
ATOM 1390 C CA . LYS A 1 183 ? -18.493 4.247 6.055 1.00 93.00 183 LYS A CA 1
ATOM 1391 C C . LYS A 1 183 ? -18.170 2.920 5.380 1.00 93.00 183 LYS A C 1
ATOM 1393 O O . LYS A 1 183 ? -17.044 2.436 5.480 1.00 93.00 183 LYS A O 1
ATOM 1398 N N . ALA A 1 184 ? -19.151 2.345 4.692 1.00 93.00 184 ALA A N 1
ATOM 1399 C CA . ALA A 1 184 ? -18.975 1.106 3.943 1.00 93.00 184 ALA A CA 1
ATOM 1400 C C . ALA A 1 184 ? -18.035 1.294 2.737 1.00 93.00 184 ALA A C 1
ATOM 1402 O O . ALA A 1 184 ? -18.134 2.277 1.998 1.00 93.00 184 ALA A O 1
ATOM 1403 N N . LEU A 1 185 ? -17.149 0.319 2.546 1.00 90.69 185 LEU A N 1
ATOM 1404 C CA . LEU A 1 185 ? -16.171 0.202 1.467 1.00 90.69 185 LEU A CA 1
ATOM 1405 C C . LEU A 1 185 ? -16.352 -1.179 0.824 1.00 90.69 185 LEU A C 1
ATOM 1407 O O . LEU A 1 185 ? -15.626 -2.120 1.123 1.00 90.69 185 LEU A O 1
ATOM 1411 N N . SER A 1 186 ? -17.374 -1.336 -0.010 1.00 80.12 186 SER A N 1
ATOM 1412 C CA . SER A 1 186 ? -17.667 -2.610 -0.678 1.00 80.12 186 SER A CA 1
ATOM 1413 C C . SER A 1 186 ? -18.198 -2.364 -2.082 1.00 80.12 186 SER A C 1
ATOM 1415 O O . SER A 1 186 ? -18.996 -1.447 -2.276 1.00 80.12 186 SER A O 1
ATOM 1417 N N . GLY A 1 187 ? -17.800 -3.197 -3.044 1.00 79.06 187 GLY A N 1
ATOM 1418 C CA . GLY A 1 187 ? -18.187 -3.017 -4.443 1.00 79.06 187 GLY A CA 1
ATOM 1419 C C . GLY A 1 187 ? -17.607 -1.722 -5.017 1.00 79.06 187 GLY A C 1
ATOM 1420 O O . GLY A 1 187 ? -16.417 -1.458 -4.873 1.00 79.06 187 GLY A O 1
ATOM 1421 N N . GLU A 1 188 ? -18.446 -0.889 -5.633 1.00 77.94 188 GLU A N 1
ATOM 1422 C CA . GLU A 1 188 ? -18.015 0.336 -6.328 1.00 77.94 188 GLU A CA 1
ATOM 1423 C C . GLU A 1 188 ? -17.356 1.383 -5.411 1.00 77.94 188 GLU A C 1
ATOM 1425 O O . GLU A 1 188 ? -16.564 2.202 -5.874 1.00 77.94 188 GLU A O 1
ATOM 1430 N N . THR A 1 189 ? -17.631 1.360 -4.100 1.00 82.00 189 THR A N 1
ATOM 1431 C CA . THR A 1 189 ? -17.032 2.307 -3.139 1.00 82.00 189 THR A CA 1
ATOM 1432 C C . THR A 1 189 ? -15.708 1.829 -2.550 1.00 82.00 189 THR A C 1
ATOM 1434 O O . THR A 1 189 ? -15.066 2.568 -1.800 1.00 82.00 189 THR A O 1
ATOM 1437 N N . ALA A 1 190 ? -15.277 0.607 -2.863 1.00 86.25 190 ALA A N 1
ATOM 1438 C CA . ALA A 1 190 ? -14.090 -0.014 -2.289 1.00 86.25 190 ALA A CA 1
ATOM 1439 C C . ALA A 1 190 ? -12.796 0.421 -2.997 1.00 86.25 190 ALA A C 1
ATOM 1441 O O . ALA A 1 190 ? -12.005 -0.401 -3.458 1.00 86.25 190 ALA A O 1
ATOM 1442 N N . THR A 1 191 ? -12.580 1.732 -3.061 1.00 93.44 191 THR A N 1
ATOM 1443 C CA . THR A 1 191 ? -11.378 2.344 -3.634 1.00 93.44 191 THR A CA 1
ATOM 1444 C C . THR A 1 191 ? -10.477 2.913 -2.540 1.00 93.44 191 THR A C 1
ATOM 1446 O O . THR A 1 191 ? -10.944 3.405 -1.507 1.00 93.44 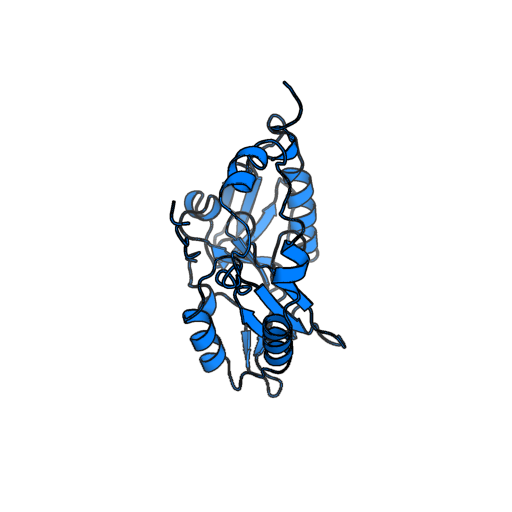191 THR A O 1
ATOM 1449 N N . LEU A 1 192 ? -9.166 2.904 -2.783 1.00 94.62 192 LEU A N 1
ATOM 1450 C CA . LEU A 1 192 ? -8.159 3.595 -1.981 1.00 94.62 192 LEU A CA 1
ATOM 1451 C C . LEU A 1 192 ? -8.479 5.085 -1.884 1.00 94.62 192 LEU A C 1
ATOM 1453 O O . LEU A 1 192 ? -8.317 5.665 -0.817 1.00 94.62 192 LEU A O 1
ATOM 1457 N N . ALA A 1 193 ? -8.991 5.696 -2.956 1.00 92.38 193 ALA A N 1
ATOM 1458 C CA . ALA A 1 193 ? -9.417 7.094 -2.942 1.00 92.38 193 ALA A CA 1
ATOM 1459 C C . ALA A 1 193 ? -10.524 7.350 -1.903 1.00 92.38 193 ALA A C 1
ATOM 1461 O O . ALA A 1 193 ? -10.438 8.297 -1.116 1.00 92.38 193 ALA A O 1
ATOM 1462 N N . THR A 1 194 ? -11.539 6.481 -1.848 1.00 92.81 194 THR A N 1
ATOM 1463 C CA . THR A 1 194 ? -12.632 6.603 -0.870 1.00 92.81 194 THR A CA 1
ATOM 1464 C C . THR A 1 194 ? -12.134 6.355 0.549 1.00 92.81 194 THR A C 1
ATOM 1466 O O . THR A 1 194 ? -12.466 7.125 1.452 1.00 92.81 194 THR A O 1
ATOM 1469 N N . PHE A 1 195 ? -11.309 5.322 0.742 1.0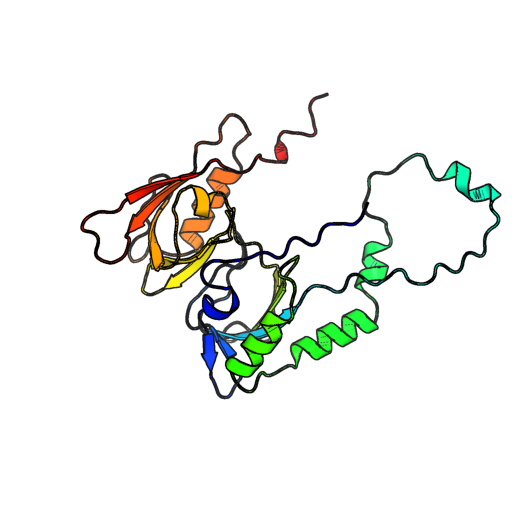0 94.81 195 PHE A N 1
ATOM 1470 C CA . PHE A 1 195 ? -10.681 5.032 2.030 1.00 94.81 195 PHE A CA 1
ATOM 1471 C C . PHE A 1 195 ? -9.859 6.225 2.531 1.00 94.81 195 PHE A C 1
ATOM 1473 O O . PHE A 1 195 ? -10.070 6.699 3.647 1.00 94.81 195 PHE A O 1
ATOM 1480 N N . PHE A 1 196 ? -8.967 6.760 1.695 1.00 93.56 196 PHE A N 1
ATOM 1481 C CA . PHE A 1 196 ? -8.073 7.835 2.104 1.00 93.56 196 PHE A CA 1
ATOM 1482 C C . PHE A 1 196 ? -8.767 9.177 2.298 1.00 93.56 196 PHE A C 1
ATOM 1484 O O . PHE A 1 196 ? -8.358 9.930 3.176 1.00 93.56 196 PHE A O 1
ATOM 1491 N N . THR A 1 197 ? -9.850 9.447 1.568 1.00 92.19 197 THR A N 1
ATOM 1492 C CA . THR A 1 197 ? -10.695 10.622 1.827 1.00 92.19 197 THR A CA 1
ATOM 1493 C C . THR A 1 197 ? -11.225 10.609 3.265 1.00 92.19 197 THR A C 1
ATOM 1495 O O . THR A 1 197 ? -11.160 11.615 3.971 1.00 92.19 197 THR A O 1
ATOM 1498 N N . GLU A 1 198 ? -11.720 9.460 3.736 1.00 91.75 198 GLU A N 1
ATOM 1499 C CA . GLU A 1 198 ? -12.206 9.336 5.116 1.00 91.75 198 GLU A CA 1
ATOM 1500 C C . GLU A 1 198 ? -11.075 9.287 6.145 1.00 91.75 198 GLU A C 1
ATOM 1502 O O . GLU A 1 198 ? -11.209 9.838 7.242 1.00 91.75 198 GLU A O 1
ATOM 1507 N N . TYR A 1 199 ? -9.954 8.654 5.800 1.00 91.50 199 TYR A N 1
ATOM 1508 C CA . TYR A 1 199 ? -8.754 8.637 6.632 1.00 91.50 199 TYR A CA 1
ATOM 1509 C C . TYR A 1 199 ? -8.246 10.058 6.903 1.00 91.50 199 TYR A C 1
ATOM 1511 O O . TYR A 1 199 ? -8.096 10.437 8.063 1.00 91.50 199 TYR A O 1
ATOM 1519 N N . GLN A 1 200 ? -8.059 10.866 5.855 1.00 89.00 200 GLN A N 1
ATOM 1520 C CA . GLN A 1 200 ? -7.568 12.243 5.956 1.00 89.00 200 GLN A CA 1
ATOM 1521 C C . GLN A 1 200 ? -8.491 13.098 6.822 1.00 89.00 200 GLN A C 1
ATOM 1523 O O . GLN A 1 200 ? -8.038 13.651 7.825 1.00 89.00 200 GLN A O 1
ATOM 1528 N N . ARG A 1 201 ? -9.801 13.077 6.529 1.00 88.25 201 ARG A N 1
ATOM 1529 C CA . ARG A 1 201 ? -10.828 13.771 7.322 1.00 88.25 201 ARG A CA 1
ATOM 1530 C C . ARG A 1 201 ? -10.747 13.428 8.810 1.00 88.25 201 ARG A C 1
ATOM 1532 O O . ARG A 1 201 ? -10.952 14.290 9.656 1.00 88.25 201 ARG A O 1
ATOM 1539 N N . SER A 1 202 ? -10.467 12.167 9.131 1.00 86.00 202 SER A N 1
ATOM 1540 C CA . SER A 1 202 ? -10.377 11.701 10.517 1.00 86.00 202 SER A CA 1
ATOM 1541 C C . SER A 1 202 ? -9.038 12.061 11.171 1.00 86.00 202 SER A C 1
ATOM 1543 O O . SER A 1 202 ? -8.986 12.287 12.377 1.00 86.00 202 SER A O 1
ATOM 1545 N N . SER A 1 203 ? -7.953 12.107 10.393 1.00 82.25 203 SER A N 1
ATOM 1546 C CA . SER A 1 203 ? -6.602 12.429 10.870 1.00 82.25 203 SER A CA 1
ATOM 1547 C C . SER A 1 203 ? -6.380 13.919 11.144 1.00 82.25 203 SER A C 1
ATOM 1549 O O . SER A 1 203 ? -5.598 14.268 12.024 1.00 82.25 203 SER A O 1
ATOM 1551 N N . GLU A 1 204 ? -7.102 14.794 10.445 1.00 81.19 204 GLU A N 1
ATOM 1552 C CA . GLU A 1 204 ? -6.978 16.253 10.568 1.00 81.19 204 GLU A CA 1
ATOM 1553 C C . GLU A 1 204 ? -7.703 16.835 11.793 1.00 81.19 204 GLU A C 1
ATOM 1555 O O . GLU A 1 204 ? -7.567 18.021 12.094 1.00 81.19 204 GLU A O 1
ATOM 1560 N N . LEU A 1 205 ? -8.446 16.010 12.537 1.00 79.31 205 LEU A N 1
ATOM 1561 C CA . LEU A 1 205 ? -9.101 16.433 13.775 1.00 79.31 205 LEU A CA 1
ATOM 1562 C C . LEU A 1 205 ? -8.071 16.804 14.861 1.00 79.31 205 LEU A C 1
ATOM 1564 O O . LEU A 1 205 ? -6.959 16.266 14.920 1.00 79.31 205 LEU A O 1
ATOM 1568 N N . LYS A 1 206 ? -8.453 17.723 15.756 1.00 76.50 206 LYS A N 1
ATOM 1569 C CA . LYS A 1 206 ? -7.616 18.158 16.889 1.00 76.50 206 LYS A CA 1
ATOM 1570 C C . LYS A 1 206 ? -7.406 17.021 17.900 1.00 76.50 206 LYS A C 1
ATOM 1572 O O . LYS A 1 206 ? -8.260 16.147 18.035 1.00 76.50 206 LYS A O 1
ATOM 1577 N N . ILE A 1 207 ? -6.313 17.082 18.674 1.00 67.25 207 ILE A N 1
ATOM 1578 C CA . ILE A 1 207 ? -5.876 16.049 19.646 1.00 67.25 207 ILE A CA 1
ATOM 1579 C C . ILE A 1 207 ? -6.957 15.653 20.690 1.00 67.25 207 ILE A C 1
ATOM 1581 O O . ILE A 1 207 ? -6.885 14.564 21.247 1.00 67.25 207 ILE A O 1
ATOM 1585 N N . GLY A 1 208 ? -8.003 16.455 20.924 1.00 70.50 208 GLY A N 1
ATOM 1586 C CA . GLY A 1 208 ? -9.138 16.101 21.803 1.00 70.50 208 GLY A CA 1
ATOM 1587 C C . GLY A 1 208 ? -10.415 15.617 21.095 1.00 70.50 208 GLY A C 1
ATOM 1588 O O . GLY A 1 208 ? -11.338 15.140 21.748 1.00 70.50 208 GLY A O 1
ATOM 1589 N N . GLU A 1 209 ? -10.485 15.744 19.771 1.00 76.44 209 GLU A N 1
ATOM 1590 C CA . GLU A 1 209 ? -11.665 15.417 18.952 1.00 76.44 209 GLU A CA 1
ATOM 1591 C C . GLU A 1 209 ? -11.466 14.137 18.130 1.00 76.44 209 GLU A C 1
ATOM 1593 O O . GLU A 1 209 ? -12.422 13.553 17.609 1.00 76.44 209 GLU A O 1
ATOM 1598 N N . GLN A 1 210 ? -10.216 13.688 18.026 1.00 77.75 210 GLN A N 1
ATOM 1599 C CA . GLN A 1 210 ? -9.831 12.473 17.333 1.00 77.75 210 GLN A CA 1
ATOM 1600 C C . GLN A 1 210 ? -10.436 11.233 18.003 1.00 77.75 210 GLN A C 1
ATOM 1602 O O . GLN A 1 210 ? -10.053 10.815 19.097 1.00 77.75 210 GLN A O 1
ATOM 1607 N N . LYS A 1 211 ? -11.385 10.607 17.305 1.00 86.38 211 LYS A N 1
ATOM 1608 C CA . LYS A 1 211 ? -11.924 9.296 17.678 1.00 86.38 211 LYS A CA 1
ATOM 1609 C C . LYS A 1 211 ? -10.995 8.183 17.181 1.00 86.38 211 LYS A C 1
ATOM 1611 O O . LYS A 1 211 ? -10.340 8.362 16.154 1.00 86.38 211 LYS A O 1
ATOM 1616 N N . PRO A 1 212 ? -10.972 7.018 17.854 1.00 90.88 212 PRO A N 1
ATOM 1617 C CA . PRO A 1 212 ? -10.277 5.845 17.341 1.00 90.88 212 PRO A CA 1
ATOM 1618 C C . PRO A 1 212 ? -10.714 5.502 15.913 1.00 90.88 212 PRO A C 1
ATOM 1620 O O . PRO A 1 212 ? -11.911 5.521 15.609 1.00 90.88 212 PRO A O 1
ATOM 1623 N N . TYR A 1 213 ? -9.754 5.167 15.052 1.00 93.94 213 TYR A N 1
ATOM 1624 C CA . TYR A 1 213 ? -10.043 4.655 13.718 1.00 93.94 213 TYR A CA 1
ATOM 1625 C C . TYR A 1 213 ? -10.668 3.270 13.837 1.00 93.94 213 TYR A C 1
ATOM 1627 O O . TYR A 1 213 ? -10.066 2.375 14.425 1.00 93.94 213 TYR A O 1
ATOM 1635 N N . ARG A 1 214 ? -11.859 3.084 13.270 1.00 95.75 214 ARG A N 1
ATOM 1636 C CA . ARG A 1 214 ? -12.589 1.814 13.291 1.00 95.75 214 ARG A CA 1
ATOM 1637 C C . ARG A 1 214 ? -12.577 1.165 11.921 1.00 95.75 214 ARG A C 1
ATOM 1639 O O . ARG A 1 214 ? -13.141 1.706 10.973 1.00 95.75 214 ARG A O 1
ATOM 1646 N N . PHE A 1 215 ? -11.982 -0.013 11.841 1.00 96.94 215 PHE A N 1
ATOM 1647 C CA . PHE A 1 215 ? -11.925 -0.839 10.645 1.00 96.94 215 PHE A CA 1
ATOM 1648 C C . PHE A 1 215 ? -12.900 -1.996 10.803 1.00 96.94 215 PHE A C 1
ATOM 1650 O O . PHE A 1 215 ? -12.815 -2.726 11.785 1.00 96.94 215 PHE A O 1
ATOM 1657 N N . ARG A 1 216 ? -13.782 -2.216 9.826 1.00 97.00 216 ARG A N 1
ATOM 1658 C CA . ARG A 1 216 ? -14.466 -3.506 9.682 1.00 97.00 216 ARG A CA 1
ATOM 1659 C C . ARG A 1 216 ? -13.776 -4.301 8.595 1.00 97.00 216 ARG A C 1
ATOM 1661 O O . ARG A 1 216 ? -13.618 -3.815 7.476 1.00 97.00 216 ARG A O 1
ATOM 1668 N N . ILE A 1 217 ? -13.388 -5.518 8.940 1.00 97.06 217 ILE A N 1
ATOM 1669 C CA . ILE A 1 217 ? -12.535 -6.374 8.131 1.00 97.06 217 ILE A CA 1
ATOM 1670 C C . ILE A 1 217 ? -13.259 -7.670 7.799 1.00 97.06 217 ILE A C 1
ATOM 1672 O O . ILE A 1 217 ? -13.695 -8.385 8.698 1.00 97.06 217 ILE A O 1
ATOM 1676 N N . GLN A 1 218 ? -13.327 -8.001 6.515 1.00 96.25 218 GLN A N 1
ATOM 1677 C CA . GLN A 1 218 ? -13.667 -9.336 6.045 1.00 96.25 218 GLN A CA 1
ATOM 1678 C C . GLN A 1 218 ? -12.373 -10.153 5.930 1.00 96.25 218 GLN A C 1
ATOM 1680 O O . GLN A 1 218 ? -11.495 -9.827 5.128 1.00 96.25 218 GLN A O 1
ATOM 1685 N N . ARG A 1 219 ? -12.243 -11.203 6.748 1.00 95.06 219 ARG A N 1
ATOM 1686 C CA . ARG A 1 219 ? -11.047 -12.057 6.805 1.00 95.06 219 ARG A CA 1
ATOM 1687 C C . ARG A 1 219 ? -11.331 -13.412 6.170 1.00 95.06 219 ARG A C 1
ATOM 1689 O O . ARG A 1 219 ? -12.029 -14.227 6.769 1.00 95.06 219 ARG A O 1
ATOM 1696 N N . GLY A 1 220 ? -10.773 -13.648 4.982 1.00 90.31 220 GLY A N 1
ATOM 1697 C CA . GLY A 1 220 ? -11.060 -14.854 4.198 1.00 90.31 220 GLY A CA 1
ATOM 1698 C C . GLY A 1 220 ? -12.568 -15.095 4.080 1.00 90.31 220 GLY A C 1
ATOM 1699 O O . GLY A 1 220 ? -13.339 -14.147 3.897 1.00 90.31 220 GLY A O 1
ATOM 1700 N N . ASP A 1 221 ? -12.977 -16.342 4.296 1.00 87.38 221 ASP A N 1
ATOM 1701 C CA . ASP A 1 221 ? -14.376 -16.781 4.216 1.00 87.38 221 ASP A CA 1
ATOM 1702 C C . ASP A 1 221 ? -15.107 -16.731 5.568 1.00 87.38 221 ASP A C 1
ATOM 1704 O O . ASP A 1 221 ? -16.110 -17.416 5.771 1.00 87.38 221 ASP A O 1
ATOM 1708 N N . ALA A 1 222 ? -14.604 -15.945 6.529 1.00 91.25 222 ALA A N 1
ATOM 1709 C CA . ALA A 1 222 ? -15.275 -15.779 7.814 1.00 91.25 222 ALA A CA 1
ATOM 1710 C C . ALA A 1 222 ? -16.732 -15.307 7.610 1.00 91.25 222 ALA A C 1
ATOM 1712 O O . ALA A 1 222 ? -16.981 -14.428 6.782 1.00 91.25 222 ALA A O 1
ATOM 1713 N N . PRO A 1 223 ? -17.702 -15.830 8.381 1.00 88.50 223 PRO A N 1
ATOM 1714 C CA . PRO A 1 223 ? -19.123 -15.585 8.125 1.00 88.50 223 PRO A CA 1
ATOM 1715 C C . PRO A 1 223 ? -19.556 -14.136 8.384 1.00 88.50 223 PRO A C 1
ATOM 1717 O O . PRO A 1 223 ? -20.609 -13.717 7.910 1.00 88.50 223 PRO A O 1
ATOM 1720 N N . ALA A 1 224 ? -18.771 -13.369 9.147 1.00 93.94 224 ALA A N 1
ATOM 1721 C CA . ALA A 1 224 ? -19.062 -11.977 9.453 1.00 93.94 224 ALA A CA 1
ATOM 1722 C C . ALA A 1 224 ? -17.774 -11.139 9.556 1.00 93.94 224 ALA A C 1
ATOM 1724 O O . ALA A 1 224 ? -16.750 -11.649 10.025 1.00 93.94 224 ALA A O 1
ATOM 1725 N N . PRO A 1 225 ? -17.825 -9.842 9.191 1.00 95.88 225 PRO A N 1
ATOM 1726 C CA . PRO A 1 225 ? -16.706 -8.932 9.390 1.00 95.88 225 PRO A CA 1
ATOM 1727 C C . PRO A 1 225 ? -16.377 -8.698 10.870 1.00 95.88 225 PRO A C 1
ATOM 1729 O O . PRO A 1 225 ? -17.280 -8.548 11.694 1.00 95.88 225 PRO A O 1
ATOM 1732 N N . VAL A 1 226 ? -15.088 -8.567 11.180 1.00 96.50 226 VAL A N 1
ATOM 1733 C CA . VAL A 1 226 ? -14.562 -8.264 12.521 1.00 96.50 226 VAL A CA 1
ATOM 1734 C C . VAL A 1 226 ? -14.212 -6.780 12.621 1.00 96.50 226 VAL A C 1
ATOM 1736 O O . VAL A 1 226 ? -13.688 -6.205 11.666 1.00 96.50 226 VAL A O 1
ATOM 1739 N N . GLU A 1 227 ? -14.500 -6.151 13.761 1.00 97.06 227 GLU A N 1
ATOM 1740 C CA . GLU A 1 227 ? -14.148 -4.751 14.014 1.00 97.06 227 GLU A CA 1
ATOM 1741 C C . GLU A 1 227 ? -12.809 -4.624 14.754 1.00 97.06 227 GLU A C 1
ATOM 1743 O O . GLU A 1 227 ? -12.557 -5.322 15.735 1.00 97.06 227 GLU A O 1
ATOM 1748 N N . PHE A 1 228 ? -11.970 -3.697 14.293 1.00 96.31 228 PHE A N 1
ATOM 1749 C CA . PHE A 1 228 ? -10.690 -3.333 14.891 1.00 96.31 228 PHE A CA 1
ATOM 1750 C C . PHE A 1 228 ? -10.634 -1.829 15.140 1.00 96.31 228 PHE A C 1
ATOM 1752 O O . PHE A 1 228 ? -11.143 -1.043 14.342 1.00 96.31 228 PHE A O 1
ATOM 1759 N N . SER A 1 229 ? -9.983 -1.425 16.231 1.00 94.62 229 SER A N 1
ATOM 1760 C CA . SER A 1 229 ? -9.868 -0.024 16.630 1.00 94.62 229 SER A CA 1
ATOM 1761 C C . SER A 1 229 ? -8.403 0.378 16.781 1.00 94.62 229 SER A C 1
ATOM 1763 O O . SER A 1 229 ? -7.684 -0.229 17.572 1.00 94.62 229 SER A O 1
ATOM 1765 N N . LEU A 1 230 ? -7.977 1.432 16.084 1.00 91.56 230 LEU A N 1
ATOM 1766 C CA . LEU A 1 230 ? -6.647 2.034 16.221 1.00 91.56 230 LEU A CA 1
ATOM 1767 C C . LEU A 1 230 ? -6.741 3.393 16.899 1.00 91.56 230 LEU A C 1
ATOM 1769 O O . LEU A 1 230 ? -7.675 4.157 16.661 1.00 91.56 230 LEU A O 1
ATOM 1773 N N . ARG A 1 231 ? -5.751 3.715 17.731 1.00 86.38 231 ARG A N 1
ATOM 1774 C CA . ARG A 1 231 ? -5.589 5.091 18.202 1.00 86.38 231 ARG A CA 1
ATOM 1775 C C . ARG A 1 231 ? -4.949 5.909 17.078 1.00 86.38 231 ARG A C 1
ATOM 1777 O O . ARG A 1 231 ? -3.937 5.454 16.551 1.00 86.38 231 ARG A O 1
ATOM 1784 N N . PRO A 1 232 ? -5.514 7.071 16.724 1.00 78.69 232 PRO A N 1
ATOM 1785 C CA . PRO A 1 232 ? -4.922 7.937 15.722 1.00 78.69 232 PRO A CA 1
ATOM 1786 C C . PRO A 1 232 ? -3.554 8.451 16.191 1.00 78.69 232 PRO A C 1
ATOM 1788 O O . PRO A 1 232 ? -3.317 8.571 17.402 1.00 78.69 232 PRO A O 1
ATOM 1791 N N . PRO A 1 233 ? -2.644 8.751 15.253 1.00 68.88 233 PRO A N 1
ATOM 1792 C CA . PRO A 1 233 ? -1.369 9.359 15.577 1.00 68.88 233 PRO A CA 1
ATOM 1793 C C . PRO A 1 233 ? -1.601 10.779 16.118 1.00 68.88 233 PRO A C 1
ATOM 1795 O O . PRO A 1 233 ? -2.517 11.469 15.663 1.00 68.88 233 PRO A O 1
ATOM 1798 N N . PRO A 1 234 ? -0.777 11.248 17.072 1.00 62.97 234 PRO A N 1
ATOM 1799 C CA . PRO A 1 234 ? -0.906 12.600 17.605 1.00 62.97 234 PRO A CA 1
ATOM 1800 C C . PRO A 1 234 ? -0.765 13.627 16.471 1.00 62.97 234 PRO A C 1
ATOM 1802 O O . PRO A 1 234 ? 0.228 13.608 15.740 1.00 62.97 234 PRO A O 1
ATOM 1805 N N . SER A 1 235 ? -1.744 14.524 16.299 1.00 58.25 235 SER A N 1
ATOM 1806 C CA . SER A 1 235 ? -1.657 15.553 15.257 1.00 58.25 235 SER A CA 1
ATOM 1807 C C . SER A 1 235 ? -0.661 16.650 15.646 1.00 58.25 235 SER A C 1
ATOM 1809 O O . SER A 1 235 ? -0.782 17.304 16.678 1.00 58.25 235 SER A O 1
ATOM 1811 N N . LEU A 1 236 ? 0.341 16.888 14.795 1.00 48.88 236 LEU A N 1
ATOM 1812 C CA . LEU A 1 236 ? 1.369 17.917 15.026 1.00 48.88 236 LEU A CA 1
ATOM 1813 C C . LEU A 1 236 ? 0.795 19.347 15.050 1.00 48.88 236 LEU A C 1
ATOM 1815 O O . LEU A 1 236 ? 1.426 20.259 15.579 1.00 48.88 236 LEU A O 1
ATOM 1819 N N . THR A 1 237 ? -0.415 19.543 14.526 1.00 50.88 237 THR A N 1
ATOM 1820 C CA . THR A 1 237 ? -1.092 20.842 14.409 1.00 50.88 237 THR A CA 1
ATOM 1821 C C . THR A 1 237 ? -1.529 21.440 15.752 1.00 50.88 237 THR A C 1
ATOM 1823 O O . THR A 1 237 ? -1.897 22.608 15.795 1.00 50.88 237 THR A O 1
ATOM 1826 N N . GLY A 1 238 ? -1.498 20.670 16.846 1.00 44.97 238 GLY A N 1
ATOM 1827 C CA . GLY A 1 238 ? -1.914 21.132 18.176 1.00 44.97 238 GLY A CA 1
ATOM 1828 C C . GLY A 1 238 ? -0.787 21.454 19.160 1.00 44.97 238 GLY A C 1
ATOM 1829 O O . GLY A 1 238 ? -1.093 21.843 20.279 1.00 44.97 238 GLY A O 1
ATOM 1830 N N . SER A 1 239 ? 0.491 21.265 18.802 1.00 40.06 239 SER A N 1
ATOM 1831 C CA . SER A 1 239 ? 1.575 21.223 19.804 1.00 40.06 239 SER A CA 1
ATOM 1832 C C . SER A 1 239 ? 2.598 22.370 19.747 1.00 40.06 239 SER A C 1
ATOM 1834 O O . SER A 1 239 ? 3.609 22.282 20.440 1.00 40.06 239 SER A O 1
ATOM 1836 N N . LEU A 1 240 ? 2.387 23.428 18.952 1.00 43.97 240 LEU A N 1
ATOM 1837 C CA . LEU A 1 240 ? 3.415 24.470 18.746 1.00 43.97 240 LEU A CA 1
ATOM 1838 C C . LEU A 1 240 ? 2.944 25.937 18.810 1.00 43.97 240 LEU A C 1
ATOM 1840 O O . LEU A 1 240 ? 3.764 26.813 18.558 1.00 43.97 240 LEU A O 1
ATOM 1844 N N . ILE A 1 241 ? 1.684 26.243 19.150 1.00 45.94 241 ILE A N 1
ATOM 1845 C CA . ILE A 1 241 ? 1.196 27.644 19.200 1.00 45.94 241 ILE A CA 1
ATOM 1846 C C . ILE A 1 241 ? 0.261 27.899 20.395 1.00 45.94 241 ILE A C 1
ATOM 1848 O O . ILE A 1 241 ? -0.802 28.469 20.222 1.00 45.94 241 ILE A O 1
ATOM 1852 N N . ASP A 1 242 ? 0.631 27.470 21.600 1.00 37.97 242 ASP A N 1
ATOM 1853 C CA . ASP A 1 242 ? 0.013 27.985 22.836 1.00 37.97 242 ASP A CA 1
ATOM 1854 C C . ASP A 1 242 ? 1.028 27.879 23.988 1.00 37.97 242 ASP A C 1
ATOM 1856 O O . ASP A 1 242 ? 0.992 26.949 24.797 1.00 37.97 242 ASP A O 1
ATOM 1860 N N . GLN A 1 243 ? 1.984 28.812 24.015 1.00 35.59 243 GLN A N 1
ATOM 1861 C CA . GLN A 1 243 ? 2.701 29.248 25.220 1.00 35.59 243 GLN A CA 1
ATOM 1862 C C . GLN A 1 243 ? 2.942 30.752 25.147 1.00 35.59 243 GLN A C 1
ATOM 1864 O O . GLN A 1 243 ? 3.333 31.224 24.055 1.00 35.59 243 GLN A O 1
#

Solvent-accessible surface area (backbone atoms only — not comparable to full-atom values): 14123 Å² total; per-residue (Å²): 132,84,81,78,82,66,65,66,51,36,42,50,48,63,78,72,37,55,56,68,40,71,47,100,89,14,34,24,28,70,37,28,31,46,30,35,75,88,41,68,48,52,45,55,16,40,50,37,42,73,48,52,76,81,74,77,71,79,72,83,75,81,82,80,71,70,80,82,64,65,77,74,69,81,70,87,75,101,60,82,64,87,51,57,65,64,65,72,63,32,71,66,59,50,48,52,53,58,53,43,72,67,42,66,42,92,37,56,67,64,46,40,59,58,50,76,75,52,64,53,56,68,24,28,40,34,33,29,48,71,93,53,94,60,75,45,80,47,63,56,61,31,59,68,32,36,35,40,28,40,51,97,53,23,28,26,29,39,20,24,25,68,89,23,67,38,40,76,57,66,56,48,47,69,29,28,42,42,21,50,74,86,44,72,17,57,56,94,49,14,38,60,69,54,52,30,54,54,48,50,65,54,58,72,37,54,81,89,69,52,63,62,47,36,39,31,30,40,52,78,86,54,95,63,66,48,80,40,65,38,79,69,78,85,42,75,91,74,76,82,86,88,129

Nearest PDB structures (foldseek):
  4c2h-assembly1_B  TM=8.366E-01  e=3.111E-04  Bacillus subtilis subsp. subtilis str. 168
  4c2e-assembly1_B  TM=8.147E-01  e=3.696E-04  Bacillus subtilis subsp. subtilis str. 168
  4c2c-assembly1_A  TM=8.622E-01  e=8.262E-04  Bacillus subtilis subsp. subtilis str. 168
  8hck-assembly1_A-2  TM=7.812E-01  e=1.839E-02  Homo sapiens
  6ak2-assembly1_A  TM=7.561E-01  e=2.750E-02  Rattus norvegicus

Foldseek 3Di:
DDDPLPQFAKVVGPLVLFQWDQDPQAIFHQFWWDQDLVDIAHGGKHWQAKAAQDQDDDDPPPPPDDPPVVPPPPDDDPDDPPCPVVRCPDPVSVVVVVVSQPHGHNGSVSRSVRVVPHRLVQIWIWIAHVPRPDIDIGTRDAVQQFIWTCDPQFTFTSIGGPPGLCVVQPNGGGKTFQDKPPRGQGHPNRDSNNVSVVVVVLQPDAQVVRDWIWTFIDHPVPPGTDITTGRHDHDPVHDPPDD

pLDDT: mean 76.49, std 20.78, range [27.19, 97.5]

Sequence (243 aa):
MQARSINIETIPPFTEALPWADTEEGVKTLYSFALSSTRTVPAGSIVRIFYVKPVPTEAPVRIMGSDEQREQAYTRSSGLPKDAKAIYGSPEVEAALKSAHTIVWPNIASFRASLDLINLIDLRVVYMAPGAKDYSDERLAMPEGLLLAEKEGFVTILAVVKGSSSQLAGLRAGDRIVAFNGKALSGETATLATFFTEYQRSSELKIGEQKPYRFRIQRGDAPAPVEFSLRPPPSLTGSLIDQ

Mean predicted aligned error: 11.78 Å

Radius of gyration: 21.39 Å; Cα contacts (8 Å, |Δi|>4): 425; chains: 1; bounding box: 59×51×47 Å

Secondary structure (DSSP, 8-state):
---------EES-HHHHS-EEEETTEEEESSEEESSSS-EEPTTPEEEEEEEPP----------S-GGGSSSSSS---S--TTHHHHHT-HHHHHHHHHHTT---SSHHHHHHHHHTS-STTEEEEEE-TT-SS-EEEE---GGGEEEEEETTEE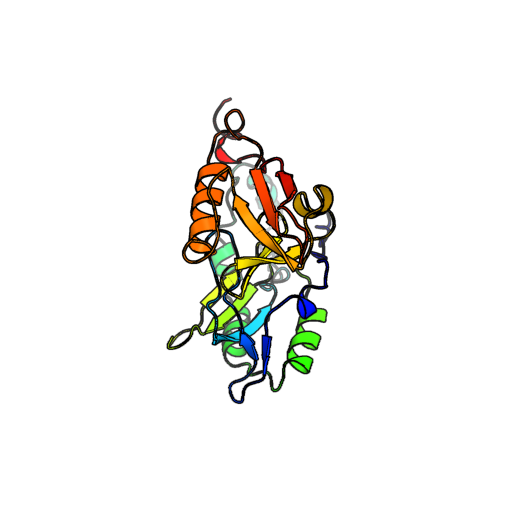EEEEEETTSHHHHHT--TT-EEEEETTEE--GGG--HHHHHHHHHHHHTS-TTT-PPEEEEEE-TT-SSPEEEEEPPPPPGGGSSS--